Protein AF-A0A258WV65-F1 (afdb_monomer_lite)

Sequence (253 aa):
MKIMLLSLYTASILMGANGDAQSVLSEVSKLRQKYEECRASQSEIKGIDPKVLAEVRDKNQKLELEVNRKNGVIKSLEQTMLLRDRSYRETTARNKNLIAQLHTQQVTKQEREMLKKALIEAKAELALAQKELRGGSSSIVKVREELQATKAMLAKLQSQPSKVKPTELIVTKVVEPTEKIKALQSQLNAANTVIAQLRSMPVKSQTQPAQVIYKDRIVTQDKVVYKDRPVIKEKIVEKIVYKDRPVEKVVIK

Foldseek 3Di:
DVVVVVVVVVVVVCVPCPDCNVVVVVVVVVVVVVVVVVVVCVVVVVVDDVVNVVVVVVVVVVVVVVVVVVVVVVVVVVVVVVVVVVVVVVVVVVVVVVVVVVVVVVVVVVVVVVVVVVVVVVVVVVVVVVVVVVVVVVVVVVVVVVVVVVVVVVVVVVPDDPPDDDDDDDDDDPPDDPVVVVVVVVVVVVVVVVVVVVVPDDPPDPDDDDDDDDDDDDDDDDDDDDDDDDDDDDDDDDDDDDDDDDDDDDDDD

Secondary structure (DSSP, 8-state):
-HHHHHHHHHHHHHHH-SS-HHHHHHHHHHHHHHHHHHHHHHHHHT---HHHHHHHHHHHHHHHHHHHHHHHHHHHHHHHHHHHHHHHHHHHHHHHHHHHHHHHHHHHHHHHHHHHHHHHHHHHHHHHHHHHHHHHHHHHHHHHHHHHHHHHHHHHHHTS---------------PPPHHHHHHHHHHHHHHHHHHHHHHS----------------------------------------PPPPPPP-----

pLDDT: mean 71.05, std 20.75, range [30.17, 97.38]

Structure (mmCIF, N/CA/C/O backbone):
data_AF-A0A258WV65-F1
#
_entry.id   AF-A0A258WV65-F1
#
loop_
_atom_site.group_PDB
_atom_site.id
_atom_site.type_symbol
_atom_site.label_atom_id
_atom_site.label_alt_id
_atom_site.label_comp_id
_atom_site.label_asym_id
_atom_site.label_entity_id
_atom_site.label_seq_id
_atom_site.pdbx_PDB_ins_code
_atom_site.Cartn_x
_atom_site.Cartn_y
_atom_site.Cartn_z
_atom_site.occupancy
_atom_site.B_iso_or_equiv
_atom_site.auth_seq_id
_atom_site.auth_comp_id
_atom_site.auth_asym_id
_atom_site.auth_atom_id
_atom_site.pdbx_PDB_model_num
ATOM 1 N N . MET A 1 1 ? 11.841 23.825 -71.060 1.00 49.41 1 MET A N 1
ATOM 2 C CA . MET A 1 1 ? 12.345 24.972 -71.856 1.00 49.41 1 MET A CA 1
ATOM 3 C C . MET A 1 1 ? 13.833 25.258 -71.650 1.00 49.41 1 MET A C 1
ATOM 5 O O . MET A 1 1 ? 14.536 25.308 -72.645 1.00 49.41 1 MET A O 1
ATOM 9 N N . LYS A 1 2 ? 14.355 25.381 -70.416 1.00 46.12 2 LYS A N 1
ATOM 10 C CA . LYS A 1 2 ? 15.783 25.706 -70.178 1.00 46.12 2 LYS A CA 1
ATOM 11 C C . LYS A 1 2 ? 16.799 24.716 -70.787 1.00 46.12 2 LYS A C 1
ATOM 13 O O . LYS A 1 2 ? 17.817 25.155 -71.299 1.00 46.12 2 LYS A O 1
ATOM 18 N N . ILE A 1 3 ? 16.501 23.413 -70.799 1.00 58.28 3 ILE A N 1
ATOM 19 C CA . ILE A 1 3 ? 17.389 22.380 -71.380 1.00 58.28 3 ILE A CA 1
ATOM 20 C C . ILE A 1 3 ? 17.427 22.460 -72.919 1.00 58.28 3 ILE A C 1
ATOM 22 O O . ILE A 1 3 ? 18.494 22.347 -73.509 1.00 58.28 3 ILE A O 1
ATOM 26 N N . MET A 1 4 ? 16.287 22.745 -73.558 1.00 51.53 4 MET A N 1
ATOM 27 C CA . MET A 1 4 ? 16.192 22.928 -75.017 1.00 51.53 4 MET A CA 1
ATOM 28 C C . MET A 1 4 ? 16.888 24.214 -75.485 1.00 51.53 4 MET A C 1
ATOM 30 O O . MET A 1 4 ? 17.503 24.237 -76.542 1.00 51.53 4 MET A O 1
ATOM 34 N N . LEU A 1 5 ? 16.827 25.284 -74.683 1.00 55.75 5 LEU A N 1
ATOM 35 C CA . LEU A 1 5 ? 17.553 26.529 -74.956 1.00 55.75 5 LEU A CA 1
ATOM 36 C C . LEU A 1 5 ? 19.069 26.352 -74.811 1.00 55.75 5 LEU A C 1
ATOM 38 O O . LEU A 1 5 ? 19.810 26.894 -75.623 1.00 55.75 5 LEU A O 1
ATOM 42 N N . LEU A 1 6 ? 19.532 25.553 -73.840 1.00 61.50 6 LEU A N 1
ATOM 43 C CA . LEU A 1 6 ? 20.953 25.214 -73.722 1.00 61.50 6 LEU A CA 1
ATOM 44 C C . LEU A 1 6 ? 21.443 24.380 -74.912 1.00 61.50 6 LEU A C 1
ATOM 46 O O . LEU A 1 6 ? 22.519 24.666 -75.425 1.00 61.50 6 LEU A O 1
ATOM 50 N N . SER A 1 7 ? 20.659 23.399 -75.381 1.00 56.84 7 SER A N 1
ATOM 51 C CA . SER A 1 7 ? 21.057 22.575 -76.531 1.00 56.84 7 SER A CA 1
ATOM 52 C C . SER A 1 7 ? 21.078 23.370 -77.840 1.00 56.84 7 SER A C 1
ATOM 54 O O . SER A 1 7 ? 21.972 23.170 -78.661 1.00 56.84 7 SER A O 1
ATOM 56 N N . LEU A 1 8 ? 20.138 24.309 -78.023 1.00 57.16 8 LEU A N 1
ATOM 57 C CA . LEU A 1 8 ? 20.149 25.235 -79.160 1.00 57.16 8 LEU A CA 1
ATOM 58 C C . LEU A 1 8 ? 21.354 26.185 -79.101 1.00 57.16 8 LEU A C 1
ATOM 60 O O . LEU A 1 8 ? 21.992 26.424 -80.119 1.00 57.16 8 LEU A O 1
ATOM 64 N N . TYR A 1 9 ? 21.697 26.690 -77.913 1.00 63.56 9 TYR A N 1
ATOM 65 C CA . TYR A 1 9 ? 22.836 27.591 -77.724 1.00 63.56 9 TYR A CA 1
ATOM 66 C C . TYR A 1 9 ? 24.173 26.886 -77.998 1.00 63.56 9 TYR A C 1
ATOM 68 O O . TYR A 1 9 ? 25.038 27.440 -78.674 1.00 63.56 9 TYR A O 1
ATOM 76 N N . THR A 1 10 ? 24.323 25.626 -77.573 1.00 63.34 10 THR A N 1
ATOM 77 C CA . THR A 1 10 ? 25.502 24.813 -77.909 1.00 63.34 10 THR A CA 1
ATOM 78 C C . THR A 1 10 ? 25.573 24.469 -79.396 1.00 63.34 10 THR A C 1
ATOM 80 O O . THR A 1 10 ? 26.660 24.486 -79.966 1.00 63.34 10 THR A O 1
ATOM 83 N N . ALA A 1 11 ? 24.434 24.214 -80.050 1.00 58.53 11 ALA A N 1
ATOM 84 C CA . ALA A 1 11 ? 24.390 23.944 -81.487 1.00 58.53 11 ALA A CA 1
ATOM 85 C C . ALA A 1 11 ? 24.761 25.187 -82.319 1.00 58.53 11 ALA A C 1
ATOM 87 O O . ALA A 1 11 ? 25.502 25.068 -83.292 1.00 58.53 11 ALA A O 1
ATOM 88 N N . SER A 1 12 ? 24.328 26.382 -81.903 1.00 60.72 12 SER A N 1
ATOM 89 C CA . SER A 1 12 ? 24.699 27.648 -82.551 1.00 60.72 12 SER A CA 1
ATOM 90 C C . SER A 1 12 ? 26.184 27.993 -82.389 1.00 60.72 12 SER A C 1
ATOM 92 O O . SER A 1 12 ? 26.791 28.508 -83.324 1.00 60.72 12 SER A O 1
ATOM 94 N N . ILE A 1 13 ? 26.794 27.670 -81.242 1.00 62.56 13 ILE A N 1
ATOM 95 C CA . ILE A 1 13 ? 28.243 27.842 -81.027 1.00 62.56 13 ILE A CA 1
ATOM 96 C C . ILE A 1 13 ? 29.049 26.851 -81.881 1.00 62.56 13 ILE A C 1
ATOM 98 O O . ILE A 1 13 ? 30.074 27.228 -82.443 1.00 62.56 13 ILE A O 1
ATOM 102 N N . LEU A 1 14 ? 28.570 25.611 -82.044 1.00 57.91 14 LEU A N 1
ATOM 103 C CA . LEU A 1 14 ? 29.210 24.625 -82.922 1.00 57.91 14 LEU A CA 1
ATOM 104 C C . LEU A 1 14 ? 29.076 24.963 -84.415 1.00 57.91 14 LEU A C 1
ATOM 106 O O . LEU A 1 14 ? 30.012 24.708 -85.165 1.00 57.91 14 LEU A O 1
ATOM 110 N N . MET A 1 15 ? 27.953 25.544 -84.853 1.00 57.78 15 MET A N 1
ATOM 111 C CA . MET A 1 15 ? 27.747 25.917 -86.263 1.00 57.78 15 MET A CA 1
ATOM 112 C C . MET A 1 15 ? 28.392 27.259 -86.657 1.00 57.78 15 MET A C 1
ATOM 114 O O . MET A 1 15 ? 28.587 27.506 -87.843 1.00 57.78 15 MET A O 1
ATOM 118 N N . GLY A 1 16 ? 28.737 28.123 -85.694 1.00 55.12 16 GLY A N 1
ATOM 119 C CA . GLY A 1 16 ? 29.393 29.416 -85.944 1.00 55.12 16 GLY A CA 1
ATOM 120 C C . GLY A 1 16 ? 30.928 29.389 -85.923 1.00 55.12 16 GLY A C 1
ATOM 121 O O . GLY A 1 16 ? 31.561 30.359 -86.335 1.00 55.12 16 GLY A O 1
ATOM 122 N N . ALA A 1 17 ? 31.546 28.300 -85.462 1.00 56.41 17 ALA A N 1
ATOM 123 C CA . ALA A 1 17 ? 32.995 28.187 -85.300 1.00 56.41 17 ALA A CA 1
ATOM 124 C C . ALA A 1 17 ? 33.679 27.605 -86.554 1.00 56.41 17 ALA A C 1
ATOM 126 O O . ALA A 1 17 ? 34.287 26.537 -86.508 1.00 56.41 17 ALA A O 1
ATOM 127 N N . ASN A 1 18 ? 33.622 28.327 -87.676 1.00 56.53 18 ASN A N 1
ATOM 128 C CA . ASN A 1 18 ? 34.317 27.988 -88.931 1.00 56.53 18 ASN A CA 1
ATOM 129 C C . ASN A 1 18 ? 35.849 28.215 -88.879 1.00 56.53 18 ASN A C 1
ATOM 131 O O . ASN A 1 18 ? 36.450 28.640 -89.861 1.00 56.53 18 ASN A O 1
ATOM 135 N N . GLY A 1 19 ? 36.502 27.937 -87.747 1.00 59.88 19 GLY A N 1
ATOM 136 C CA . GLY A 1 19 ? 37.947 28.151 -87.607 1.00 59.88 19 GLY A CA 1
ATOM 137 C C . GLY A 1 19 ? 38.662 27.214 -86.645 1.00 59.88 19 GLY A C 1
ATOM 138 O O . GLY A 1 19 ? 39.744 26.759 -86.974 1.00 59.88 19 GLY A O 1
ATOM 139 N N . ASP A 1 20 ? 38.065 26.855 -85.507 1.00 67.75 20 ASP A N 1
ATOM 140 C CA . ASP A 1 20 ? 38.814 26.162 -84.446 1.00 67.75 20 ASP A CA 1
ATOM 141 C C . ASP A 1 20 ? 37.932 25.217 -83.612 1.00 67.75 20 ASP A C 1
ATOM 143 O O . ASP A 1 20 ? 37.998 25.166 -82.383 1.00 67.75 20 ASP A O 1
ATOM 147 N N . ALA A 1 21 ? 37.093 24.415 -84.274 1.00 66.69 21 ALA A N 1
ATOM 148 C CA . ALA A 1 21 ? 36.277 23.389 -83.612 1.00 66.69 21 ALA A CA 1
ATOM 149 C C . ALA A 1 21 ? 37.114 22.431 -82.731 1.00 66.69 21 ALA A C 1
ATOM 151 O O . ALA A 1 21 ? 36.650 21.968 -81.689 1.00 66.69 21 ALA A O 1
ATOM 152 N N . GLN A 1 22 ? 38.373 22.183 -83.111 1.00 73.62 22 GLN A N 1
ATOM 153 C CA . GLN A 1 22 ? 39.329 21.407 -82.315 1.00 73.62 22 GLN A CA 1
ATOM 154 C C . GLN A 1 22 ? 39.771 22.131 -81.034 1.00 73.62 22 GLN A C 1
ATOM 156 O O . GLN A 1 22 ? 39.922 21.493 -79.992 1.00 73.62 22 GLN A O 1
ATOM 161 N N . SER A 1 23 ? 39.915 23.459 -81.074 1.00 77.81 23 SER A N 1
ATOM 162 C CA . SER A 1 23 ? 40.227 24.262 -79.886 1.00 77.81 23 SER A CA 1
ATOM 163 C C . SER A 1 23 ? 39.086 24.190 -78.873 1.00 77.81 23 SER A C 1
ATOM 165 O O . SER A 1 23 ? 39.315 23.832 -77.716 1.00 77.81 23 SER A O 1
ATOM 167 N N . VAL A 1 24 ? 37.844 24.383 -79.330 1.00 78.69 24 VAL A N 1
ATOM 168 C CA . VAL A 1 24 ? 36.640 24.281 -78.488 1.00 78.69 24 VAL A CA 1
ATOM 169 C C . VAL A 1 24 ? 36.519 22.888 -77.868 1.00 78.69 24 VAL A C 1
ATOM 171 O O . VAL A 1 24 ? 36.274 22.759 -76.669 1.00 78.69 24 VAL A O 1
ATOM 174 N N . LEU A 1 25 ? 36.748 21.826 -78.646 1.00 82.00 25 LEU A N 1
ATOM 175 C CA . LEU A 1 25 ? 36.720 20.455 -78.131 1.00 82.00 25 LEU A CA 1
ATOM 176 C C . LEU A 1 25 ? 37.803 20.218 -77.064 1.00 82.00 25 LEU A C 1
ATOM 178 O O . LEU A 1 25 ? 37.553 19.545 -76.057 1.00 82.00 25 LEU A O 1
ATOM 182 N N . SER A 1 26 ? 38.991 20.799 -77.251 1.00 84.19 26 SER A N 1
ATOM 183 C CA . SER A 1 26 ? 40.081 20.731 -76.276 1.00 84.19 26 SER A CA 1
ATOM 184 C C . SER A 1 26 ? 39.736 21.465 -74.974 1.00 84.19 26 SER A C 1
ATOM 186 O O . SER A 1 26 ? 40.002 20.951 -73.886 1.00 84.19 26 SER A O 1
ATOM 188 N N . GLU A 1 27 ? 39.086 22.628 -75.057 1.00 82.00 27 GLU A N 1
ATOM 189 C CA . GLU A 1 27 ? 38.649 23.409 -73.898 1.00 82.00 27 GLU A CA 1
ATOM 190 C C . GLU A 1 27 ? 37.523 22.711 -73.135 1.00 82.00 27 GLU A C 1
ATOM 192 O O . GLU A 1 27 ? 37.576 22.622 -71.908 1.00 82.00 27 GLU A O 1
ATOM 197 N N . VAL A 1 28 ? 36.554 22.128 -73.845 1.00 83.50 28 VAL A N 1
ATOM 198 C CA . VAL A 1 28 ? 35.484 21.318 -73.243 1.00 83.50 28 VAL A CA 1
ATOM 199 C C . VAL A 1 28 ? 36.060 20.079 -72.553 1.00 83.50 28 VAL A C 1
ATOM 201 O O . VAL A 1 28 ? 35.631 19.734 -71.452 1.00 83.50 28 VAL A O 1
ATOM 204 N N . SER A 1 29 ? 37.073 19.438 -73.143 1.00 83.31 29 SER A N 1
ATOM 205 C CA . SER A 1 29 ? 37.757 18.290 -72.532 1.00 83.31 29 SER A CA 1
ATOM 206 C C . SER A 1 29 ? 38.503 18.688 -71.253 1.00 83.31 29 SER A C 1
ATOM 208 O O . SER A 1 29 ? 38.363 18.017 -70.231 1.00 83.31 29 SER A O 1
ATOM 210 N N . LYS A 1 30 ? 39.212 19.827 -71.265 1.00 89.44 30 LYS A N 1
ATOM 211 C CA . LYS A 1 30 ? 39.865 20.400 -70.072 1.00 89.44 30 LYS A CA 1
ATOM 212 C C . LYS A 1 30 ? 38.855 20.783 -68.990 1.00 89.44 30 LYS A C 1
ATOM 214 O O . LYS A 1 30 ? 39.101 20.547 -67.811 1.00 89.44 30 LYS A O 1
ATOM 219 N N . LEU A 1 31 ? 37.713 21.361 -69.367 1.00 87.69 31 LEU A N 1
ATOM 220 C CA . LEU A 1 31 ? 36.656 21.729 -68.425 1.00 87.69 31 LEU A CA 1
ATOM 221 C C . LEU A 1 31 ? 36.021 20.488 -67.789 1.00 87.69 31 LEU A C 1
ATOM 223 O O . LEU A 1 31 ? 35.796 20.466 -66.581 1.00 87.69 31 LEU A O 1
ATOM 227 N N . ARG A 1 32 ? 35.786 19.435 -68.580 1.00 88.38 32 ARG A N 1
ATOM 228 C CA . ARG A 1 32 ? 35.296 18.145 -68.083 1.00 88.38 32 ARG A CA 1
ATOM 229 C C . ARG A 1 32 ? 36.292 17.494 -67.127 1.00 88.38 32 ARG A C 1
ATOM 231 O O . ARG A 1 32 ? 35.878 16.996 -66.086 1.00 88.38 32 ARG A O 1
ATOM 238 N N . GLN A 1 33 ? 37.583 17.540 -67.449 1.00 92.06 33 GLN A N 1
ATOM 239 C CA . GLN A 1 33 ? 38.637 17.054 -66.563 1.00 92.06 33 GLN A CA 1
ATOM 240 C C . GLN A 1 33 ? 38.639 17.816 -65.229 1.00 92.06 33 GLN A C 1
ATOM 242 O O . GLN A 1 33 ? 38.547 17.190 -64.177 1.00 92.06 33 GLN A O 1
ATOM 247 N N . LYS A 1 34 ? 38.622 19.157 -65.262 1.00 86.88 34 LYS A N 1
ATOM 248 C CA . LYS A 1 34 ? 38.532 19.983 -64.044 1.00 86.88 34 LYS A CA 1
ATOM 249 C C . LYS A 1 34 ? 37.264 19.709 -63.237 1.00 86.88 34 LYS A C 1
ATOM 251 O O . LYS A 1 34 ? 37.304 19.728 -62.013 1.00 86.88 34 LYS A O 1
ATOM 256 N N . TYR A 1 35 ? 36.136 19.449 -63.897 1.00 85.00 35 TYR A N 1
ATOM 257 C CA . TYR A 1 35 ? 34.894 19.093 -63.214 1.00 85.00 35 TYR A CA 1
ATOM 258 C C . TYR A 1 35 ? 35.008 17.754 -62.474 1.00 85.00 35 TYR A C 1
ATOM 260 O O . TYR A 1 35 ? 34.597 17.671 -61.318 1.00 85.00 35 TYR A O 1
ATOM 268 N N . GLU A 1 36 ? 35.588 16.723 -63.096 1.00 83.88 36 GLU A N 1
ATOM 269 C CA . GLU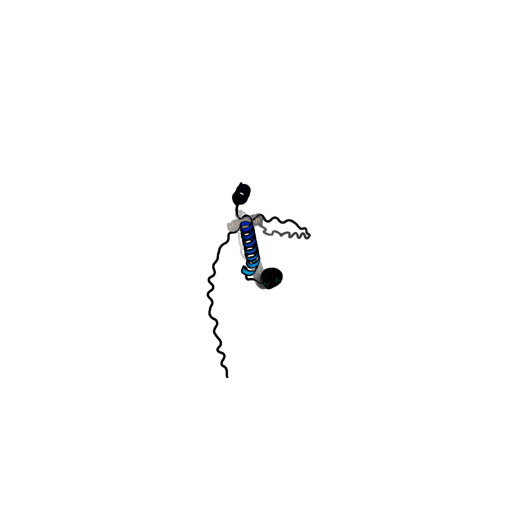 A 1 36 ? 35.808 15.430 -62.433 1.00 83.88 36 GLU A CA 1
ATOM 270 C C . GLU A 1 36 ? 36.849 15.531 -61.307 1.00 83.88 36 GLU A C 1
ATOM 272 O O . GLU A 1 36 ? 36.654 14.941 -60.248 1.00 83.88 36 GLU A O 1
ATOM 277 N N . GLU A 1 37 ? 37.889 16.354 -61.461 1.00 84.75 37 GLU A N 1
ATOM 278 C CA . GLU A 1 37 ? 38.848 16.667 -60.389 1.00 84.75 37 GLU A CA 1
ATOM 279 C C . GLU A 1 37 ? 38.169 17.393 -59.212 1.00 84.75 37 GLU A C 1
ATOM 281 O O . GLU A 1 37 ? 38.362 17.023 -58.050 1.00 84.75 37 GLU A O 1
ATOM 286 N N . CYS A 1 38 ? 37.303 18.377 -59.480 1.00 80.25 38 CYS A N 1
ATOM 287 C CA . CYS A 1 38 ? 36.500 19.051 -58.453 1.00 80.25 38 CYS A CA 1
ATOM 288 C C . CYS A 1 38 ? 35.501 18.103 -57.775 1.00 80.25 38 CYS A C 1
ATOM 290 O O . CYS A 1 38 ? 35.247 18.217 -56.579 1.00 80.25 38 CYS A O 1
ATOM 292 N N . ARG A 1 39 ? 34.929 17.152 -58.516 1.00 78.44 39 ARG A N 1
ATOM 293 C CA . ARG A 1 39 ? 33.993 16.157 -57.985 1.00 78.44 39 ARG A CA 1
ATOM 294 C C . ARG A 1 39 ? 34.698 15.106 -57.126 1.00 78.44 39 ARG A C 1
ATOM 296 O O . ARG A 1 39 ? 34.182 14.750 -56.067 1.00 78.44 39 ARG A O 1
ATOM 303 N N . ALA A 1 40 ? 35.868 14.635 -57.550 1.00 72.56 40 ALA A N 1
ATOM 304 C CA . ALA A 1 40 ? 36.702 13.715 -56.782 1.00 72.56 40 ALA A CA 1
ATOM 305 C C . ALA A 1 40 ? 37.188 14.382 -55.487 1.00 72.56 40 ALA A C 1
ATOM 307 O O . ALA A 1 40 ? 36.977 13.848 -54.396 1.00 72.56 40 ALA A O 1
ATOM 308 N N . SER A 1 41 ? 37.700 15.611 -55.585 1.00 68.25 41 SER A N 1
ATOM 309 C CA . SER A 1 41 ? 38.111 16.396 -54.418 1.00 68.25 41 SER A CA 1
ATOM 310 C C . SER A 1 41 ? 36.936 16.819 -53.534 1.00 68.25 41 SER A C 1
ATOM 312 O O . SER A 1 41 ? 37.125 17.003 -52.342 1.00 68.25 41 SER A O 1
ATOM 314 N N . GLN A 1 42 ? 35.690 16.880 -54.021 1.00 65.81 42 GLN A N 1
ATOM 315 C CA . GLN A 1 42 ? 34.518 17.117 -53.162 1.00 65.81 42 GLN A CA 1
ATOM 316 C C . GLN A 1 42 ? 34.324 16.019 -52.101 1.00 65.81 42 GLN A C 1
ATOM 318 O O . GLN A 1 42 ? 33.772 16.284 -51.028 1.00 65.81 42 GLN A O 1
ATOM 323 N N . SER A 1 43 ? 34.769 14.792 -52.385 1.00 59.03 43 SER A N 1
ATOM 324 C CA . SER A 1 43 ? 34.779 13.703 -51.404 1.00 59.03 43 SER A CA 1
ATOM 325 C C . SER A 1 43 ? 35.897 13.866 -50.365 1.00 59.03 43 SER A C 1
ATOM 327 O O . SER A 1 43 ? 35.672 13.569 -49.194 1.00 59.03 43 SER A O 1
ATOM 329 N N . GLU A 1 44 ? 37.035 14.447 -50.757 1.00 61.12 44 GLU A N 1
ATOM 330 C CA . GLU A 1 44 ? 38.163 14.790 -49.877 1.00 61.12 44 GLU A CA 1
ATOM 331 C C . GLU A 1 44 ? 37.901 16.057 -49.039 1.00 61.12 44 GLU A C 1
ATOM 333 O O . GLU A 1 44 ? 38.240 16.099 -47.859 1.00 61.12 44 GLU A O 1
ATOM 338 N N . ILE A 1 45 ? 37.213 17.066 -49.593 1.00 57.78 45 ILE A N 1
ATOM 339 C CA . ILE A 1 45 ? 36.855 18.338 -48.931 1.00 57.78 45 ILE A CA 1
ATOM 340 C C . ILE A 1 45 ? 35.918 18.111 -47.738 1.00 57.78 45 ILE A C 1
ATOM 342 O O . ILE A 1 45 ? 35.897 18.909 -46.801 1.00 57.78 45 ILE A O 1
ATOM 346 N N . LYS A 1 46 ? 35.166 17.002 -47.716 1.00 60.53 46 LYS A N 1
ATOM 347 C CA . LYS A 1 46 ? 34.366 16.626 -46.541 1.00 60.53 46 LYS A CA 1
ATOM 348 C C . LYS A 1 46 ? 35.217 16.208 -45.340 1.00 60.53 46 LYS A C 1
ATOM 350 O O . LYS A 1 46 ? 34.644 16.048 -44.268 1.00 60.53 46 LYS A O 1
ATOM 355 N N . GLY A 1 47 ? 36.538 16.060 -45.491 1.00 65.44 47 GLY A N 1
ATOM 356 C CA . GLY A 1 47 ? 37.526 16.020 -44.406 1.00 65.44 47 GLY A CA 1
ATOM 357 C C . GLY A 1 47 ? 37.393 14.871 -43.403 1.00 65.44 47 GLY A C 1
ATOM 358 O O . GLY A 1 47 ? 38.154 14.807 -42.443 1.00 65.44 47 GLY A O 1
ATOM 359 N N . ILE A 1 48 ? 36.432 13.968 -43.592 1.00 68.94 48 ILE A N 1
ATOM 360 C CA . ILE A 1 48 ? 36.174 12.841 -42.703 1.00 68.94 48 ILE A CA 1
ATOM 361 C C . ILE A 1 48 ? 36.541 11.581 -43.469 1.00 68.94 48 ILE A C 1
ATOM 363 O O . ILE A 1 48 ? 35.881 11.232 -44.449 1.00 68.94 48 ILE A O 1
ATOM 367 N N . ASP A 1 49 ? 37.581 10.896 -42.996 1.00 79.50 49 ASP A N 1
ATOM 368 C CA . ASP A 1 49 ? 37.948 9.577 -43.500 1.00 79.50 49 ASP A CA 1
ATOM 369 C C . ASP A 1 49 ? 36.721 8.644 -43.396 1.00 79.50 49 ASP A C 1
ATOM 371 O O . ASP A 1 49 ? 36.161 8.476 -42.302 1.00 79.50 49 ASP A O 1
ATOM 375 N N . PRO A 1 50 ? 36.262 8.036 -44.507 1.00 80.69 50 PRO A N 1
ATOM 376 C CA . PRO A 1 50 ? 35.114 7.135 -44.504 1.00 80.69 50 PRO A CA 1
ATOM 377 C C . PRO A 1 50 ? 35.252 5.979 -43.503 1.00 80.69 50 PRO A C 1
ATOM 379 O O . PRO A 1 50 ? 34.235 5.516 -42.980 1.00 80.69 50 PRO A O 1
ATOM 382 N N . LYS A 1 51 ? 36.478 5.542 -43.176 1.00 85.69 51 LYS A N 1
ATOM 383 C CA . LYS A 1 51 ? 36.716 4.529 -42.136 1.00 85.69 51 LYS A CA 1
ATOM 384 C C . LYS A 1 51 ? 36.373 5.046 -40.742 1.00 85.69 51 LYS A C 1
ATOM 386 O O . LYS A 1 51 ? 35.689 4.357 -39.989 1.00 85.69 51 LYS A O 1
ATOM 391 N N . VAL A 1 52 ? 36.778 6.275 -40.425 1.00 85.69 52 VAL A N 1
ATOM 392 C CA . VAL A 1 52 ? 36.468 6.927 -39.142 1.00 85.69 52 VAL A CA 1
ATOM 393 C C . VAL A 1 52 ? 34.960 7.139 -39.008 1.00 85.69 52 VAL A C 1
ATOM 395 O O . VAL A 1 52 ? 34.388 6.890 -37.949 1.00 85.69 52 VAL A O 1
ATOM 398 N N . LEU A 1 53 ? 34.280 7.527 -40.092 1.00 85.25 53 LEU A N 1
ATOM 399 C CA . LEU A 1 53 ? 32.823 7.677 -40.085 1.00 85.25 53 LEU A CA 1
ATOM 400 C C . LEU A 1 53 ? 32.098 6.347 -39.829 1.00 85.25 53 LEU A C 1
ATOM 402 O O . LEU A 1 53 ? 31.111 6.321 -39.092 1.00 85.25 53 LEU A O 1
ATOM 406 N N . ALA A 1 54 ? 32.570 5.254 -40.434 1.00 87.12 54 ALA A N 1
ATOM 407 C CA . ALA A 1 54 ? 32.026 3.920 -40.196 1.00 87.12 54 ALA A CA 1
ATOM 408 C C . ALA A 1 54 ? 32.236 3.484 -38.737 1.00 87.12 54 ALA A C 1
ATOM 410 O O . ALA A 1 54 ? 31.287 3.069 -38.079 1.00 87.12 54 ALA A O 1
ATOM 411 N N . GLU A 1 55 ? 33.438 3.687 -38.193 1.00 91.50 55 GLU A N 1
ATOM 412 C CA . GLU A 1 55 ? 33.747 3.352 -36.802 1.00 91.50 55 GLU A CA 1
ATOM 413 C C . GLU A 1 55 ? 32.888 4.148 -35.803 1.00 91.50 55 GLU A C 1
ATOM 415 O O . GLU A 1 55 ? 32.385 3.594 -34.823 1.00 91.50 55 GLU A O 1
ATOM 420 N N . VAL A 1 56 ? 32.670 5.444 -36.052 1.00 90.06 56 VAL A N 1
ATOM 421 C CA . VAL A 1 56 ? 31.796 6.284 -35.218 1.00 90.06 56 VAL A CA 1
ATOM 422 C C . VAL A 1 56 ? 30.342 5.816 -35.292 1.00 90.06 56 VAL A C 1
ATOM 424 O O . VAL A 1 56 ? 29.666 5.778 -34.263 1.00 90.06 56 VAL A O 1
ATOM 427 N N . ARG A 1 57 ? 29.850 5.416 -36.472 1.00 91.69 57 ARG A N 1
ATOM 428 C CA . ARG A 1 57 ? 28.499 4.847 -36.612 1.00 91.69 57 ARG A CA 1
ATOM 429 C C . ARG A 1 57 ? 28.349 3.548 -35.828 1.00 91.69 57 ARG A C 1
ATOM 431 O O . ARG A 1 57 ? 27.377 3.420 -35.089 1.00 91.69 57 ARG A O 1
ATOM 438 N N . ASP A 1 58 ? 29.319 2.645 -35.918 1.00 95.00 58 ASP A N 1
ATOM 439 C CA . ASP A 1 58 ? 29.302 1.380 -35.179 1.00 95.00 58 ASP A CA 1
ATOM 440 C C . ASP A 1 58 ? 29.340 1.609 -33.662 1.00 95.00 58 ASP A C 1
ATOM 442 O O . ASP A 1 58 ? 28.599 0.973 -32.906 1.00 95.00 58 ASP A O 1
ATOM 446 N N . LYS A 1 59 ? 30.173 2.548 -33.193 1.00 96.19 59 LYS A N 1
ATOM 447 C CA . LYS A 1 59 ? 30.213 2.947 -31.776 1.00 96.19 59 LYS A CA 1
ATOM 448 C C . LYS A 1 59 ? 28.878 3.535 -31.325 1.00 96.19 59 LYS A C 1
ATOM 450 O O . LYS A 1 59 ? 28.383 3.145 -30.271 1.00 96.19 59 LYS A O 1
ATOM 455 N N . ASN A 1 60 ? 28.272 4.412 -32.122 1.00 94.38 60 ASN A N 1
ATOM 456 C CA . ASN A 1 60 ? 26.974 5.004 -31.803 1.00 94.38 60 ASN A CA 1
ATOM 457 C C . ASN A 1 60 ? 25.864 3.952 -31.743 1.00 94.38 60 ASN A C 1
ATOM 459 O O . ASN A 1 60 ? 25.084 3.966 -30.797 1.00 94.38 60 ASN A O 1
ATOM 463 N N . GLN A 1 61 ? 25.837 2.992 -32.672 1.00 96.44 61 GLN A N 1
ATOM 464 C CA . GLN A 1 61 ? 24.879 1.882 -32.630 1.00 96.44 61 GLN A CA 1
ATOM 465 C C . GLN A 1 61 ? 25.046 1.029 -31.367 1.00 96.44 61 GLN A C 1
ATOM 467 O O . GLN A 1 61 ? 24.063 0.697 -30.705 1.00 96.44 61 GLN A O 1
ATOM 472 N N . LYS A 1 62 ? 26.288 0.702 -30.985 1.00 96.81 62 LYS A N 1
ATOM 473 C CA . LYS A 1 62 ? 26.564 -0.035 -29.740 1.00 96.81 62 LYS A CA 1
ATOM 474 C C . LYS A 1 62 ? 26.111 0.745 -28.505 1.00 96.81 62 LYS A C 1
ATOM 476 O O . LYS A 1 62 ? 25.477 0.168 -27.623 1.00 96.81 62 LYS A O 1
ATOM 481 N N . LEU A 1 63 ? 26.394 2.047 -28.457 1.00 96.62 63 LEU A N 1
ATOM 482 C CA . LEU A 1 63 ? 25.952 2.921 -27.369 1.00 96.62 63 LEU A CA 1
ATOM 483 C C . LEU A 1 63 ? 24.425 3.004 -27.295 1.00 96.62 63 LEU A C 1
ATOM 485 O O . LEU A 1 63 ? 23.869 2.928 -26.204 1.00 96.62 63 LEU A O 1
ATOM 489 N N . GLU A 1 64 ? 23.738 3.101 -28.430 1.00 95.25 64 GLU A N 1
ATOM 490 C CA . GLU A 1 64 ? 22.277 3.160 -28.490 1.00 95.25 64 GLU A CA 1
ATOM 491 C C . GLU A 1 64 ? 21.628 1.860 -27.990 1.00 95.25 64 GLU A C 1
ATOM 493 O O . GLU A 1 64 ? 20.689 1.895 -27.189 1.00 95.25 64 GLU A O 1
ATOM 498 N N . LEU A 1 65 ? 22.180 0.701 -28.364 1.00 96.25 65 LEU A N 1
ATOM 499 C CA . LEU A 1 65 ? 21.760 -0.594 -27.818 1.00 96.25 65 LEU A CA 1
ATOM 500 C C . LEU A 1 65 ? 21.958 -0.664 -26.299 1.00 96.25 65 LEU A C 1
ATOM 502 O O . LEU A 1 65 ? 21.084 -1.154 -25.578 1.00 96.25 65 LEU A O 1
ATOM 506 N N . GLU A 1 66 ? 23.079 -0.153 -25.790 1.00 95.81 66 GLU A N 1
ATOM 507 C CA . GLU A 1 66 ? 23.350 -0.162 -24.356 1.00 95.81 66 GLU A CA 1
ATOM 508 C C . GLU A 1 66 ? 22.458 0.815 -23.577 1.00 95.81 66 GLU A C 1
ATOM 510 O O . GLU A 1 66 ? 21.969 0.470 -22.497 1.00 95.81 66 GLU A O 1
ATOM 515 N N . VAL A 1 67 ? 22.173 1.995 -24.136 1.00 96.31 67 VAL A N 1
ATOM 516 C CA . VAL A 1 67 ? 21.188 2.943 -23.595 1.00 96.31 67 VAL A CA 1
ATOM 517 C C . VAL A 1 67 ? 19.812 2.286 -23.524 1.00 96.31 67 VAL A C 1
ATOM 519 O O . VAL A 1 67 ? 19.169 2.323 -22.475 1.00 96.31 67 VAL A O 1
ATOM 522 N N . ASN A 1 68 ? 19.378 1.606 -24.586 1.00 95.75 68 ASN A N 1
ATOM 523 C CA . ASN A 1 68 ? 18.094 0.907 -24.610 1.00 95.75 68 ASN A CA 1
ATOM 524 C C . ASN A 1 68 ? 18.024 -0.214 -23.566 1.00 95.75 68 ASN A C 1
ATOM 526 O O . ASN A 1 68 ? 17.029 -0.330 -22.843 1.00 95.75 68 ASN A O 1
ATOM 530 N N . ARG A 1 69 ? 19.101 -0.991 -23.411 1.00 96.69 69 ARG A N 1
ATOM 531 C CA . ARG A 1 69 ? 19.209 -2.011 -22.360 1.00 96.69 69 ARG A CA 1
ATOM 532 C C . ARG A 1 69 ? 19.116 -1.391 -20.961 1.00 96.69 69 ARG A C 1
ATOM 534 O O . ARG A 1 69 ? 18.342 -1.877 -20.137 1.00 96.69 69 ARG A O 1
ATOM 541 N N . LYS A 1 70 ? 19.871 -0.321 -20.684 1.00 96.62 70 LYS A N 1
ATOM 542 C CA . LYS A 1 70 ? 19.849 0.378 -19.384 1.00 96.62 70 LYS A CA 1
ATOM 543 C C . LYS A 1 70 ? 18.475 0.982 -19.093 1.00 96.62 70 LYS A C 1
ATOM 545 O O . LYS A 1 70 ? 17.976 0.823 -17.984 1.00 96.62 70 LYS A O 1
ATOM 550 N N . ASN A 1 71 ? 17.816 1.562 -20.093 1.00 96.88 71 ASN A N 1
ATOM 551 C CA . ASN A 1 71 ? 16.449 2.071 -19.973 1.00 96.88 71 ASN A CA 1
ATOM 552 C C . ASN A 1 71 ? 15.439 0.967 -19.625 1.00 96.88 71 ASN A C 1
ATOM 554 O O . ASN A 1 71 ? 14.531 1.196 -18.827 1.00 96.88 71 ASN A O 1
ATOM 558 N N . GLY A 1 72 ? 15.600 -0.240 -20.177 1.00 97.25 72 GLY A N 1
ATOM 559 C CA . GLY A 1 72 ? 14.787 -1.399 -19.795 1.00 97.25 72 GLY A CA 1
ATOM 560 C C . GLY A 1 72 ? 14.945 -1.765 -18.315 1.00 97.25 72 GLY A C 1
ATOM 561 O O . GLY A 1 72 ? 13.951 -1.950 -17.612 1.00 97.25 72 GLY A O 1
ATOM 562 N N . VAL A 1 73 ? 16.187 -1.796 -17.822 1.00 97.38 73 VAL A N 1
ATOM 563 C CA . VAL A 1 73 ? 16.486 -2.063 -16.404 1.00 97.38 73 VAL A CA 1
ATOM 564 C C . VAL A 1 73 ? 15.903 -0.976 -15.499 1.00 97.38 73 VAL A C 1
ATOM 566 O O . VAL A 1 73 ? 15.260 -1.305 -14.504 1.00 97.38 73 VAL A O 1
ATOM 569 N N . ILE A 1 74 ? 16.064 0.302 -15.857 1.00 96.69 74 ILE A N 1
ATOM 570 C CA . ILE A 1 74 ? 15.515 1.435 -15.094 1.00 96.69 74 ILE A CA 1
ATOM 571 C C . ILE A 1 74 ? 13.997 1.297 -14.946 1.00 96.69 74 ILE A C 1
ATOM 573 O O . ILE A 1 74 ? 13.500 1.319 -13.824 1.00 96.69 74 ILE A O 1
ATOM 577 N N . LYS A 1 75 ? 13.265 1.035 -16.037 1.00 97.12 75 LYS A N 1
ATOM 578 C CA . LYS A 1 75 ? 11.804 0.838 -15.988 1.00 97.12 75 LYS A CA 1
ATOM 579 C C . LYS A 1 75 ? 11.397 -0.320 -15.074 1.00 97.12 75 LYS A C 1
ATOM 581 O O . LYS A 1 75 ? 10.437 -0.204 -14.314 1.00 97.12 75 LYS A O 1
ATOM 586 N N . SER A 1 76 ? 12.129 -1.434 -15.122 1.00 96.00 76 SER A N 1
ATOM 587 C CA . SER A 1 76 ? 11.877 -2.579 -14.239 1.00 96.00 76 SER A CA 1
ATOM 588 C C . SER A 1 76 ? 12.123 -2.231 -12.767 1.00 96.00 76 SER A C 1
ATOM 590 O O . SER A 1 76 ? 11.377 -2.676 -11.891 1.00 96.00 76 SER A O 1
ATOM 592 N N . LEU A 1 77 ? 13.155 -1.437 -12.474 1.00 96.94 77 LEU A N 1
ATOM 593 C CA . LEU A 1 77 ? 13.463 -0.990 -11.116 1.00 96.94 77 LEU A CA 1
ATOM 594 C C . LEU A 1 77 ? 12.415 -0.004 -10.598 1.00 96.94 77 LEU A C 1
ATOM 596 O O . LEU A 1 77 ? 11.949 -0.164 -9.473 1.00 96.94 77 LEU A O 1
ATOM 600 N N . GLU A 1 78 ? 11.981 0.949 -11.420 1.00 95.31 78 GLU A N 1
ATOM 601 C CA . GLU A 1 78 ? 10.907 1.891 -11.087 1.00 95.31 78 GLU A CA 1
ATOM 602 C C . GLU A 1 78 ? 9.606 1.159 -10.742 1.00 95.31 78 GLU A C 1
ATOM 604 O O . GLU A 1 78 ? 9.003 1.417 -9.700 1.00 95.31 78 GLU A O 1
ATOM 609 N N . GLN A 1 79 ? 9.200 0.182 -11.560 1.00 95.75 79 GLN A N 1
ATOM 610 C CA . GLN A 1 79 ? 8.037 -0.662 -11.265 1.00 95.75 79 GLN A CA 1
ATOM 611 C C . GLN A 1 79 ? 8.205 -1.422 -9.947 1.00 95.75 79 GLN A C 1
ATOM 613 O O . GLN A 1 79 ? 7.284 -1.461 -9.129 1.00 95.75 79 GLN A O 1
ATOM 618 N N . THR A 1 80 ? 9.391 -1.986 -9.709 1.00 95.81 80 THR A N 1
ATOM 619 C CA . THR A 1 80 ? 9.693 -2.704 -8.465 1.00 95.81 80 THR A CA 1
ATOM 620 C C . THR A 1 80 ? 9.610 -1.782 -7.247 1.00 95.81 80 THR A C 1
ATOM 622 O O . THR A 1 80 ? 9.042 -2.164 -6.223 1.00 95.81 80 THR A O 1
ATOM 625 N N . MET A 1 81 ? 10.127 -0.555 -7.348 1.00 95.75 81 MET A N 1
ATOM 626 C CA . MET A 1 81 ? 10.041 0.447 -6.286 1.00 95.75 81 MET A CA 1
ATOM 627 C C . MET A 1 81 ? 8.595 0.865 -6.016 1.00 95.75 81 MET A C 1
ATOM 629 O O . MET A 1 81 ? 8.175 0.871 -4.863 1.00 95.75 81 MET A O 1
ATOM 633 N N . LEU A 1 82 ? 7.800 1.117 -7.060 1.00 96.94 82 LEU A N 1
ATOM 634 C CA . LEU A 1 82 ? 6.381 1.460 -6.920 1.00 96.94 82 LEU A CA 1
ATOM 635 C C . LEU A 1 82 ? 5.572 0.341 -6.246 1.00 96.94 82 LEU A C 1
ATOM 637 O O . LEU A 1 82 ? 4.725 0.612 -5.391 1.00 96.94 82 LEU A O 1
ATOM 641 N N . LEU A 1 83 ? 5.832 -0.920 -6.607 1.00 95.75 83 LEU A N 1
ATOM 642 C CA . LEU A 1 83 ? 5.203 -2.078 -5.967 1.00 95.75 83 LEU A CA 1
ATOM 643 C C . LEU A 1 83 ? 5.613 -2.199 -4.497 1.00 95.75 83 LEU A C 1
ATOM 645 O O . LEU A 1 83 ? 4.760 -2.432 -3.638 1.00 95.75 83 LEU A O 1
ATOM 649 N N . ARG A 1 84 ? 6.900 -1.996 -4.192 1.00 96.56 84 ARG A N 1
ATOM 650 C CA . ARG A 1 84 ? 7.411 -2.007 -2.816 1.00 96.56 84 ARG A CA 1
ATOM 651 C C . ARG A 1 84 ? 6.773 -0.902 -1.972 1.00 96.56 84 ARG A C 1
ATOM 653 O O . ARG A 1 84 ? 6.310 -1.188 -0.870 1.00 96.56 84 ARG A O 1
ATOM 660 N N . ASP A 1 85 ? 6.674 0.314 -2.499 1.00 96.38 85 ASP A N 1
ATOM 661 C CA . ASP A 1 85 ? 6.035 1.447 -1.823 1.00 96.38 85 ASP A CA 1
ATOM 662 C C . ASP A 1 85 ? 4.551 1.189 -1.557 1.00 96.38 85 ASP A C 1
ATOM 664 O O . ASP A 1 85 ? 4.052 1.465 -0.462 1.00 96.38 85 ASP A O 1
ATOM 668 N N . ARG A 1 86 ? 3.836 0.612 -2.531 1.00 96.06 86 ARG A N 1
ATOM 669 C CA . ARG A 1 86 ? 2.441 0.194 -2.345 1.00 96.06 86 ARG A CA 1
ATOM 670 C C . ARG A 1 86 ? 2.327 -0.840 -1.224 1.00 96.06 86 ARG A C 1
ATOM 672 O O . ARG A 1 86 ? 1.542 -0.636 -0.301 1.00 96.06 86 ARG A O 1
ATOM 679 N N . SER A 1 87 ? 3.148 -1.890 -1.261 1.00 95.94 87 SER A N 1
ATOM 680 C CA . SER A 1 87 ? 3.172 -2.936 -0.231 1.00 95.94 87 SER A CA 1
ATOM 681 C C . SER A 1 87 ? 3.467 -2.367 1.162 1.00 95.94 87 SER A C 1
ATOM 683 O O . SER A 1 87 ? 2.836 -2.758 2.147 1.00 95.94 87 SER A O 1
ATOM 685 N N . TYR A 1 88 ? 4.391 -1.408 1.269 1.00 97.12 88 TYR A N 1
ATOM 686 C CA . TYR A 1 88 ? 4.710 -0.745 2.533 1.00 97.12 88 TYR A CA 1
ATOM 687 C C . TYR A 1 88 ? 3.527 0.073 3.070 1.00 97.12 88 TYR A C 1
ATOM 689 O O . TYR A 1 88 ? 3.178 -0.030 4.251 1.00 97.12 88 TYR A O 1
ATOM 697 N N . ARG A 1 89 ? 2.861 0.852 2.206 1.00 94.50 89 ARG A N 1
ATOM 698 C CA . ARG A 1 89 ? 1.658 1.617 2.576 1.00 94.50 89 ARG A CA 1
ATOM 699 C C . ARG A 1 89 ? 0.523 0.702 3.027 1.00 94.50 89 ARG A C 1
ATOM 701 O O . ARG A 1 89 ? -0.093 0.973 4.056 1.00 94.50 89 ARG A O 1
ATOM 708 N N . GLU A 1 90 ? 0.278 -0.393 2.311 1.00 94.94 90 GLU A N 1
ATOM 709 C CA . GLU A 1 90 ? -0.728 -1.389 2.692 1.00 94.94 90 GLU A CA 1
ATOM 710 C C . GLU A 1 90 ? -0.410 -2.032 4.043 1.00 94.94 90 GLU A C 1
ATOM 712 O O . GLU A 1 90 ? -1.287 -2.132 4.899 1.00 94.94 90 GLU A O 1
ATOM 717 N N . THR A 1 91 ? 0.846 -2.418 4.271 1.00 93.88 91 THR A N 1
ATOM 718 C CA . THR A 1 91 ? 1.283 -3.013 5.543 1.00 93.88 91 THR A CA 1
ATOM 719 C C . THR A 1 91 ? 1.128 -2.021 6.694 1.00 93.88 91 THR A C 1
ATOM 721 O O . THR A 1 91 ? 0.622 -2.369 7.758 1.00 93.88 91 THR A O 1
ATOM 724 N N . THR A 1 92 ? 1.475 -0.753 6.466 1.00 95.81 92 THR A N 1
ATOM 725 C CA . THR A 1 92 ? 1.295 0.325 7.447 1.00 95.81 92 THR A CA 1
ATOM 726 C C . THR A 1 92 ? -0.185 0.532 7.777 1.00 95.81 92 THR A C 1
ATOM 728 O O . THR A 1 92 ? -0.542 0.680 8.945 1.00 95.81 92 THR A O 1
ATOM 731 N N . ALA A 1 93 ? -1.065 0.505 6.772 1.00 93.25 93 ALA A N 1
ATOM 732 C CA . ALA A 1 93 ? -2.508 0.609 6.970 1.00 93.25 93 ALA A CA 1
ATOM 733 C C . ALA A 1 93 ? -3.067 -0.595 7.747 1.00 93.25 93 ALA A C 1
ATOM 735 O O . ALA A 1 93 ? -3.824 -0.408 8.700 1.00 93.25 93 ALA A O 1
ATOM 736 N N . ARG A 1 94 ? -2.647 -1.823 7.408 1.00 94.94 94 ARG A N 1
ATOM 737 C CA . ARG A 1 94 ? -3.025 -3.037 8.153 1.00 94.94 94 ARG A CA 1
ATOM 738 C C . ARG A 1 94 ? -2.567 -2.967 9.609 1.00 94.94 94 ARG A C 1
ATOM 740 O O . ARG A 1 94 ? -3.369 -3.238 10.493 1.00 94.94 94 ARG A O 1
ATOM 747 N N . ASN A 1 95 ? -1.333 -2.533 9.869 1.00 95.19 95 ASN A N 1
ATOM 748 C CA . ASN A 1 95 ? -0.822 -2.370 11.231 1.00 95.19 95 ASN A CA 1
ATOM 749 C C . ASN A 1 95 ? -1.625 -1.335 12.028 1.00 95.19 95 ASN A C 1
ATOM 751 O O . ASN A 1 95 ? -1.993 -1.607 13.167 1.00 95.19 95 ASN A O 1
ATOM 755 N N . LYS A 1 96 ? -1.968 -0.184 11.433 1.00 95.19 96 LYS A N 1
ATOM 756 C CA . LYS A 1 96 ? -2.848 0.809 12.078 1.00 95.19 96 LYS A CA 1
ATOM 757 C C . LYS A 1 96 ? -4.214 0.214 12.434 1.00 95.19 96 LYS A C 1
ATOM 759 O O . LYS A 1 96 ? -4.694 0.424 13.545 1.00 95.19 96 LYS A O 1
ATOM 764 N N . ASN A 1 97 ? -4.808 -0.564 11.529 1.00 92.94 97 ASN A N 1
ATOM 765 C CA . ASN A 1 97 ? -6.091 -1.225 11.774 1.00 92.94 97 ASN A CA 1
ATOM 766 C C . ASN A 1 97 ? -5.996 -2.277 12.887 1.00 92.94 97 ASN A C 1
ATOM 768 O O . ASN A 1 97 ? -6.866 -2.321 13.751 1.00 92.94 97 ASN A O 1
ATOM 772 N N . LEU A 1 98 ? -4.936 -3.090 12.906 1.00 93.56 98 LEU A N 1
ATOM 773 C CA . LEU A 1 98 ? -4.698 -4.076 13.965 1.00 93.56 98 LEU A CA 1
ATOM 774 C C . LEU A 1 98 ? -4.500 -3.409 15.329 1.00 93.56 98 LEU A C 1
ATOM 776 O O . LEU A 1 98 ? -5.051 -3.877 16.318 1.00 93.56 98 LEU A O 1
ATOM 780 N N . ILE A 1 99 ? -3.774 -2.289 15.386 1.00 90.69 99 ILE A N 1
ATOM 781 C CA . ILE A 1 99 ? -3.612 -1.497 16.613 1.00 90.69 99 ILE A CA 1
ATOM 782 C C . ILE A 1 99 ? -4.970 -0.966 17.094 1.00 90.69 99 ILE A C 1
ATOM 784 O O . ILE A 1 99 ? -5.293 -1.095 18.273 1.00 90.69 99 ILE A O 1
ATOM 788 N N . ALA A 1 100 ? -5.808 -0.436 16.197 1.00 88.69 100 ALA A N 1
ATOM 789 C CA . ALA A 1 100 ? -7.158 0.012 16.549 1.00 88.69 100 ALA A CA 1
ATOM 790 C C . ALA A 1 100 ? -8.048 -1.144 17.054 1.00 88.69 100 ALA A C 1
ATOM 792 O O . ALA A 1 100 ? -8.770 -0.996 18.043 1.00 88.69 100 ALA A O 1
ATOM 793 N N . GLN A 1 101 ? -7.965 -2.320 16.425 1.00 85.62 101 GLN A N 1
ATOM 794 C CA . GLN A 1 101 ? -8.655 -3.529 16.887 1.00 85.62 101 GLN A CA 1
ATOM 795 C C . GLN A 1 101 ? -8.149 -3.994 18.258 1.00 85.62 101 GLN A C 1
ATOM 7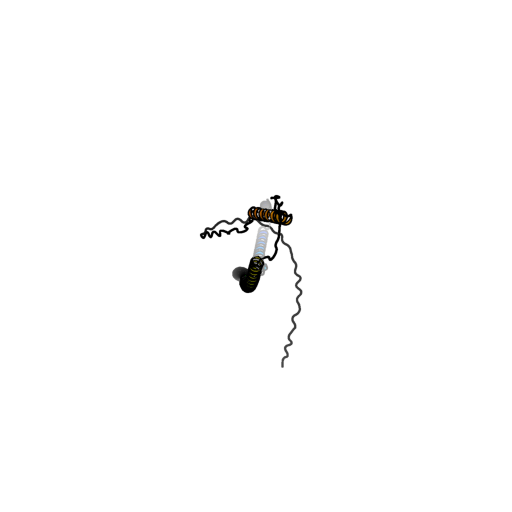97 O O . GLN A 1 101 ? -8.943 -4.355 19.121 1.00 85.62 101 GLN A O 1
ATOM 802 N N . LEU A 1 102 ? -6.840 -3.941 18.502 1.00 85.00 102 LEU A N 1
ATOM 803 C CA . LEU A 1 102 ? -6.253 -4.301 19.790 1.00 85.00 102 LEU A CA 1
ATOM 804 C C . LEU A 1 102 ? -6.708 -3.340 20.892 1.00 85.00 102 LEU A C 1
ATOM 806 O O . LEU A 1 102 ? -7.103 -3.790 21.965 1.00 85.00 102 LEU A O 1
ATOM 810 N N . HIS A 1 103 ? -6.721 -2.031 20.628 1.00 85.75 103 HIS A N 1
ATOM 811 C CA . HIS A 1 103 ? -7.222 -1.051 21.590 1.00 85.75 103 HIS A CA 1
ATOM 812 C C . HIS A 1 103 ? -8.716 -1.229 21.875 1.00 85.75 103 HIS A C 1
ATOM 814 O O . HIS A 1 103 ? -9.107 -1.221 23.036 1.00 85.75 103 HIS A O 1
ATOM 820 N N . THR A 1 104 ? -9.556 -1.475 20.869 1.00 86.25 104 THR A N 1
ATOM 821 C CA . THR A 1 104 ? -10.990 -1.759 21.094 1.00 86.25 104 THR A CA 1
ATOM 822 C C . THR A 1 104 ? -11.218 -3.076 21.853 1.00 86.25 104 THR A C 1
ATOM 824 O O . THR A 1 104 ? -12.085 -3.152 22.726 1.00 86.25 104 THR A O 1
ATOM 827 N N . GLN A 1 105 ? -10.399 -4.105 21.617 1.00 83.44 105 GLN A N 1
ATOM 828 C CA . GLN A 1 105 ? -10.407 -5.332 22.425 1.00 83.44 105 GLN A CA 1
ATOM 829 C C . GLN A 1 105 ? -9.941 -5.099 23.874 1.00 83.44 105 GLN A C 1
ATOM 831 O O . GLN A 1 105 ? -10.473 -5.697 24.811 1.00 83.44 105 GLN A O 1
ATOM 836 N N . GLN A 1 106 ? -8.960 -4.221 24.091 1.00 78.19 106 GLN A N 1
ATOM 837 C CA . GLN A 1 106 ? -8.555 -3.810 25.437 1.00 78.19 106 GLN A CA 1
ATOM 838 C C . GLN A 1 106 ? -9.658 -3.014 26.137 1.00 78.19 106 GLN A C 1
ATOM 840 O O . GLN A 1 106 ? -9.923 -3.287 27.304 1.00 78.19 106 GLN A O 1
ATOM 845 N N . VAL A 1 107 ? -10.346 -2.112 25.431 1.00 75.38 107 VAL A N 1
ATOM 846 C CA . VAL A 1 107 ? -11.509 -1.379 25.956 1.00 75.38 107 VAL A CA 1
ATOM 847 C C . VAL A 1 107 ? -12.620 -2.355 26.353 1.00 75.38 107 VAL A C 1
ATOM 849 O O . VAL A 1 107 ? -13.089 -2.292 27.480 1.00 75.38 107 VAL A O 1
ATOM 852 N N . THR A 1 108 ? -12.946 -3.363 25.539 1.00 88.00 108 THR A N 1
ATOM 853 C CA . THR A 1 108 ? -13.929 -4.402 25.930 1.00 88.00 108 THR A CA 1
ATOM 854 C C . THR A 1 108 ? -13.458 -5.297 27.086 1.00 88.00 108 THR A C 1
ATOM 856 O O . THR A 1 108 ? -14.268 -5.820 27.858 1.00 88.00 108 THR A O 1
ATOM 859 N N . LYS A 1 109 ? -12.146 -5.507 27.263 1.00 86.19 109 LYS A N 1
ATOM 860 C CA . LYS A 1 109 ? -11.607 -6.152 28.475 1.00 86.19 109 LYS A CA 1
ATOM 861 C C . LYS A 1 109 ? -11.740 -5.235 29.696 1.00 86.19 109 LYS A C 1
ATOM 863 O O . LYS A 1 109 ? -12.122 -5.715 30.759 1.00 86.19 109 LYS A O 1
ATOM 868 N N . GLN A 1 110 ? -11.466 -3.943 29.544 1.00 86.06 110 GLN A N 1
ATOM 869 C CA . GLN A 1 110 ? -11.643 -2.936 30.588 1.00 86.06 110 GLN A CA 1
ATOM 870 C C . GLN A 1 110 ? -13.118 -2.815 30.994 1.00 86.06 110 GLN A C 1
ATOM 872 O O . GLN A 1 110 ? -13.413 -2.818 32.184 1.00 86.06 110 GLN A O 1
ATOM 877 N N . GLU A 1 111 ? -14.047 -2.825 30.039 1.00 81.19 111 GLU A N 1
ATOM 878 C CA . GLU A 1 111 ? -15.493 -2.889 30.279 1.00 81.19 111 GLU A CA 1
ATOM 879 C C . GLU A 1 111 ? -15.879 -4.145 31.070 1.00 81.19 111 GLU A C 1
ATOM 881 O O . GLU A 1 111 ? -16.611 -4.050 32.053 1.00 81.19 111 GLU A O 1
ATOM 886 N N . ARG A 1 112 ? -15.330 -5.320 30.722 1.00 83.88 112 ARG A N 1
ATOM 887 C CA . ARG A 1 112 ? -15.539 -6.553 31.504 1.00 83.88 112 ARG A CA 1
ATOM 888 C C . ARG A 1 112 ? -15.032 -6.435 32.941 1.00 83.88 112 ARG A C 1
ATOM 890 O O . ARG A 1 112 ? -15.699 -6.914 33.854 1.00 83.88 112 ARG A O 1
ATOM 897 N N . GLU A 1 113 ? -13.879 -5.813 33.159 1.00 88.50 113 GLU A N 1
ATOM 898 C CA . GLU A 1 113 ? -13.355 -5.579 34.510 1.00 88.50 113 GLU A CA 1
ATOM 899 C C . GLU A 1 113 ? -14.198 -4.556 35.291 1.00 88.50 113 GLU A C 1
ATOM 901 O O . GLU A 1 113 ? -14.446 -4.757 36.480 1.00 88.50 113 GLU A O 1
ATOM 906 N N . MET A 1 114 ? -14.720 -3.512 34.637 1.00 88.00 114 MET A N 1
ATOM 907 C CA . MET A 1 114 ? -15.668 -2.583 35.266 1.00 88.00 114 MET A CA 1
ATOM 908 C C . MET A 1 114 ? -16.970 -3.284 35.661 1.00 88.00 114 MET A C 1
ATOM 910 O O . MET A 1 114 ? -17.433 -3.111 36.784 1.00 88.00 114 MET A O 1
ATOM 914 N N . LEU A 1 115 ? -17.520 -4.137 34.793 1.00 85.56 115 LEU A N 1
ATOM 915 C CA . LEU A 1 115 ? -18.716 -4.923 35.102 1.00 85.56 115 LEU A CA 1
ATOM 916 C C . LEU A 1 115 ? -18.488 -5.892 36.268 1.00 85.56 115 LEU A C 1
ATOM 918 O O . LEU A 1 115 ? -19.373 -6.056 37.102 1.00 85.56 115 LEU A O 1
ATOM 922 N N . LYS A 1 116 ? -17.302 -6.506 36.378 1.00 89.19 116 LYS A N 1
ATOM 923 C CA . LYS A 1 116 ? -16.955 -7.334 37.545 1.00 89.19 116 LYS A CA 1
ATOM 924 C C . LYS A 1 116 ? -16.929 -6.519 38.836 1.00 89.19 116 LYS A C 1
ATOM 926 O O . LYS A 1 116 ? -17.465 -6.987 39.835 1.00 89.19 116 LYS A O 1
ATOM 931 N N . LYS A 1 117 ? -16.328 -5.324 38.821 1.00 92.06 117 LYS A N 1
ATOM 932 C CA . LYS A 1 117 ? -16.316 -4.424 39.986 1.00 92.06 117 LYS A CA 1
ATOM 933 C C . LYS A 1 117 ? -17.729 -4.000 40.376 1.00 92.06 117 LYS A C 1
ATOM 935 O O . LYS A 1 117 ? -18.113 -4.218 41.519 1.00 92.06 117 LYS A O 1
ATOM 940 N N . ALA A 1 118 ? -18.520 -3.531 39.412 1.00 87.88 118 ALA A N 1
ATOM 941 C CA . ALA A 1 118 ? -19.916 -3.161 39.629 1.00 87.88 118 ALA A CA 1
ATOM 942 C C . ALA A 1 118 ? -20.744 -4.337 40.178 1.00 87.88 118 ALA A C 1
ATOM 944 O O . ALA A 1 118 ? -21.589 -4.157 41.045 1.00 87.88 118 ALA A O 1
ATOM 945 N N . LEU A 1 119 ? -20.473 -5.568 39.733 1.00 87.12 119 LEU A N 1
ATOM 946 C CA . LEU A 1 119 ? -21.132 -6.765 40.254 1.00 87.12 119 LEU A CA 1
ATOM 947 C C . LEU A 1 119 ? -20.710 -7.101 41.693 1.00 87.12 119 LEU A C 1
ATOM 949 O O . LEU A 1 119 ? -21.529 -7.601 42.462 1.00 87.12 119 LEU A O 1
ATOM 953 N N . ILE A 1 120 ? -19.453 -6.857 42.071 1.00 93.69 120 ILE A N 1
ATOM 954 C CA . ILE A 1 120 ? -18.989 -7.015 43.458 1.00 93.69 120 ILE A CA 1
ATOM 955 C C . ILE A 1 120 ? -19.648 -5.964 44.359 1.00 93.69 120 ILE A C 1
ATOM 957 O O . ILE A 1 120 ? -20.155 -6.322 45.420 1.00 93.69 120 ILE A O 1
ATOM 961 N N . GLU A 1 121 ? -19.692 -4.706 43.921 1.00 91.81 121 GLU A N 1
ATOM 962 C CA . GLU A 1 121 ? -20.353 -3.609 44.639 1.00 91.81 121 GLU A CA 1
ATOM 963 C C . GLU A 1 121 ? -21.852 -3.879 44.801 1.00 91.81 121 GLU A C 1
ATOM 965 O O . GLU A 1 121 ? -22.346 -3.898 45.925 1.00 91.81 121 GLU A O 1
ATOM 970 N N . ALA A 1 122 ? -22.550 -4.249 43.724 1.00 88.56 122 ALA A N 1
ATOM 971 C CA . ALA A 1 122 ? -23.963 -4.616 43.781 1.00 88.56 122 ALA A CA 1
ATOM 972 C C . ALA A 1 122 ? -24.218 -5.808 44.721 1.00 88.56 122 ALA A C 1
ATOM 974 O O . ALA A 1 122 ? -25.215 -5.833 45.440 1.00 88.56 122 ALA A O 1
ATOM 975 N N . LYS A 1 123 ? -23.317 -6.801 44.770 1.00 91.75 123 LYS A N 1
ATOM 976 C CA . LYS A 1 123 ? -23.410 -7.907 45.741 1.00 91.75 123 LYS A CA 1
ATOM 977 C C . LYS A 1 123 ? -23.210 -7.434 47.182 1.00 91.75 123 LYS A C 1
ATOM 979 O O . LYS A 1 123 ? -23.883 -7.952 48.073 1.00 91.75 123 LYS A O 1
ATOM 984 N N . ALA A 1 124 ? -22.307 -6.485 47.418 1.00 91.25 124 ALA A N 1
ATOM 985 C CA . ALA A 1 124 ? -22.087 -5.906 48.739 1.00 91.25 124 ALA A CA 1
ATOM 986 C C . ALA A 1 124 ? -23.304 -5.088 49.202 1.00 91.25 124 ALA A C 1
ATOM 988 O O . ALA A 1 124 ? -23.765 -5.268 50.328 1.00 91.25 124 ALA A O 1
ATOM 989 N N . GLU A 1 125 ? -23.882 -4.271 48.320 1.00 89.75 125 GLU A N 1
ATOM 990 C CA . GLU A 1 125 ? -25.120 -3.527 48.579 1.00 89.75 125 GLU A CA 1
ATOM 991 C C . GLU A 1 125 ? -26.294 -4.462 48.878 1.00 89.75 125 GLU A C 1
ATOM 993 O O . GLU A 1 125 ? -27.029 -4.253 49.841 1.00 89.75 125 GLU A O 1
ATOM 998 N N . LEU A 1 126 ? -26.435 -5.551 48.118 1.00 84.06 126 LEU A N 1
ATOM 999 C CA . LEU A 1 126 ? -27.478 -6.552 48.348 1.00 84.06 126 LEU A CA 1
ATOM 1000 C C . LEU A 1 126 ? -27.296 -7.239 49.713 1.00 84.06 126 LEU A C 1
ATOM 1002 O O . LEU A 1 126 ? -28.271 -7.451 50.434 1.00 84.06 126 LEU A O 1
ATOM 1006 N N . ALA A 1 127 ? -26.058 -7.535 50.116 1.00 88.50 127 ALA A N 1
ATOM 1007 C CA . ALA A 1 127 ? -25.766 -8.086 51.440 1.00 88.50 127 ALA A CA 1
ATOM 1008 C C . ALA A 1 127 ? -26.101 -7.098 52.575 1.00 88.50 127 ALA A C 1
ATOM 1010 O O . ALA A 1 127 ? -26.645 -7.507 53.606 1.00 88.50 127 ALA A O 1
ATOM 1011 N N . LEU A 1 128 ? -25.824 -5.803 52.388 1.00 86.94 128 LEU A N 1
ATOM 1012 C CA . LEU A 1 128 ? -26.218 -4.752 53.332 1.00 86.94 128 LEU A CA 1
ATOM 1013 C C . LEU A 1 128 ? -27.744 -4.639 53.428 1.00 86.94 128 LEU A C 1
ATOM 1015 O O . LEU A 1 128 ? -28.287 -4.727 54.530 1.00 86.94 128 LEU A O 1
ATOM 1019 N N . ALA A 1 129 ? -28.441 -4.579 52.293 1.00 79.44 129 ALA A N 1
ATOM 1020 C CA . ALA A 1 129 ? -29.901 -4.545 52.243 1.00 79.44 129 ALA A CA 1
ATOM 1021 C C . ALA A 1 129 ? -30.534 -5.787 52.902 1.00 79.44 129 ALA A C 1
ATOM 1023 O O . ALA A 1 129 ? -31.516 -5.683 53.637 1.00 79.44 129 ALA A O 1
ATOM 1024 N N . GLN A 1 130 ? -29.950 -6.978 52.718 1.00 80.50 130 GLN A N 1
ATOM 1025 C CA . GLN A 1 130 ? -30.387 -8.201 53.405 1.00 80.50 130 GLN A CA 1
ATOM 1026 C C . GLN A 1 130 ? -30.193 -8.131 54.923 1.00 80.50 130 GLN A C 1
ATOM 1028 O O . GLN A 1 130 ? -31.036 -8.625 55.681 1.00 80.50 13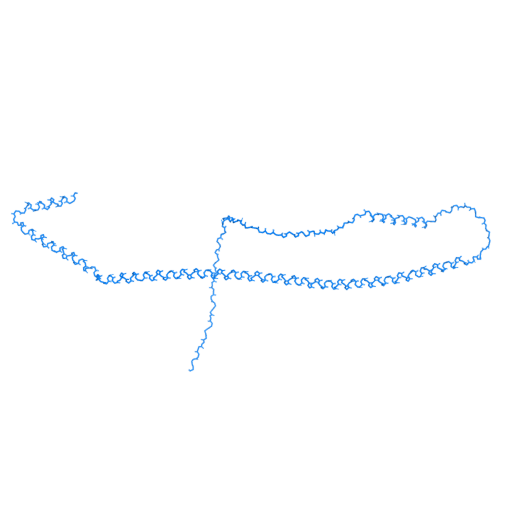0 GLN A O 1
ATOM 1033 N N . LYS A 1 131 ? -29.093 -7.529 55.388 1.00 83.31 131 LYS A N 1
ATOM 1034 C CA . LYS A 1 131 ? -28.832 -7.328 56.817 1.00 83.31 131 LYS A CA 1
ATOM 1035 C C . LYS A 1 131 ? -29.845 -6.362 57.431 1.00 83.31 131 LYS A C 1
ATOM 1037 O O . LYS A 1 131 ? -30.369 -6.649 58.508 1.00 83.31 131 LYS A O 1
ATOM 1042 N N . GLU A 1 132 ? -30.161 -5.272 56.740 1.00 79.88 132 GLU A N 1
ATOM 1043 C CA . GLU A 1 132 ? -31.187 -4.312 57.159 1.00 79.88 132 GLU A CA 1
ATOM 1044 C C . GLU A 1 132 ? -32.577 -4.953 57.222 1.00 79.88 132 GLU A C 1
ATOM 1046 O O . GLU A 1 132 ? -33.276 -4.802 58.222 1.00 79.88 132 GLU A O 1
ATOM 1051 N N . LEU A 1 133 ? -32.944 -5.769 56.229 1.00 73.88 133 LEU A N 1
ATOM 1052 C CA . LEU A 1 133 ? -34.192 -6.541 56.229 1.00 73.88 133 LEU A CA 1
ATOM 1053 C C . LEU A 1 133 ? -34.288 -7.511 57.414 1.00 73.88 133 LEU A C 1
ATOM 1055 O O . LEU A 1 133 ? -35.340 -7.611 58.052 1.00 73.88 133 LEU A O 1
ATOM 1059 N N . ARG A 1 134 ? -33.198 -8.210 57.757 1.00 75.62 134 ARG A N 1
ATOM 1060 C CA . ARG A 1 134 ? -33.150 -9.066 58.956 1.00 75.62 134 ARG A CA 1
ATOM 1061 C C . ARG A 1 134 ? -33.288 -8.256 60.246 1.00 75.62 134 ARG A C 1
ATOM 1063 O O . ARG A 1 134 ? -34.023 -8.670 61.141 1.00 75.62 134 ARG A O 1
ATOM 1070 N N . GLY A 1 135 ? -32.625 -7.104 60.330 1.00 74.62 135 GLY A N 1
ATOM 1071 C CA . GLY A 1 135 ? -32.748 -6.183 61.463 1.00 74.62 135 GLY A CA 1
ATOM 1072 C C . GLY A 1 135 ? -34.181 -5.671 61.640 1.00 74.62 135 GLY A C 1
ATOM 1073 O O . GLY A 1 135 ? -34.737 -5.766 62.734 1.00 74.62 135 GLY A O 1
ATOM 1074 N N . GLY A 1 136 ? -34.811 -5.229 60.548 1.00 70.75 136 GLY A N 1
ATOM 1075 C CA . GLY A 1 136 ? -36.211 -4.801 60.518 1.00 70.75 136 GLY A CA 1
ATOM 1076 C C . GLY A 1 136 ? -37.195 -5.925 60.851 1.00 70.75 136 GLY A C 1
ATOM 1077 O O . GLY A 1 136 ? -38.203 -5.707 61.515 1.00 70.75 136 GLY A O 1
ATOM 1078 N N . SER A 1 137 ? -36.882 -7.165 60.473 1.00 65.50 137 SER A N 1
ATOM 1079 C CA . SER A 1 137 ? -37.695 -8.328 60.847 1.00 65.50 137 SER A CA 1
ATOM 1080 C C . SER A 1 137 ? -37.674 -8.572 62.362 1.00 65.50 137 SER A C 1
ATOM 1082 O O . SER A 1 137 ? -38.707 -8.882 62.949 1.00 65.50 137 SER A O 1
ATOM 1084 N N . SER A 1 138 ? -36.524 -8.381 63.019 1.00 68.69 138 SER A N 1
ATOM 1085 C CA . SER A 1 138 ? -36.398 -8.525 64.477 1.00 68.69 138 SER A CA 1
ATOM 1086 C C . SER A 1 138 ? -37.165 -7.443 65.242 1.00 68.69 138 SER A C 1
ATOM 1088 O O . SER A 1 138 ? -37.826 -7.747 66.236 1.00 68.69 138 SER A O 1
ATOM 1090 N N . SER A 1 139 ? -37.132 -6.191 64.776 1.00 73.00 139 SER A N 1
ATOM 1091 C CA . SER A 1 139 ? -37.903 -5.111 65.402 1.00 73.00 139 SER A CA 1
ATOM 1092 C C . SER A 1 139 ? -39.413 -5.306 65.231 1.00 73.00 139 SER A C 1
ATOM 1094 O O . SER A 1 139 ? -40.159 -5.101 66.185 1.00 73.00 139 SER A O 1
ATOM 1096 N N . ILE A 1 140 ? -39.871 -5.801 64.076 1.00 70.88 140 ILE A N 1
ATOM 1097 C CA . ILE A 1 140 ? -41.286 -6.147 63.850 1.00 70.88 140 ILE A CA 1
ATOM 1098 C C . ILE A 1 140 ? -41.766 -7.247 64.811 1.00 70.88 140 ILE A C 1
ATOM 1100 O O . ILE A 1 140 ? -42.899 -7.187 65.293 1.00 70.88 140 ILE A O 1
ATOM 1104 N N . VAL A 1 141 ? -40.928 -8.245 65.107 1.00 72.38 141 VAL A N 1
ATOM 1105 C CA . VAL A 1 141 ? -41.268 -9.314 66.063 1.00 72.38 141 VAL A CA 1
ATOM 1106 C C . VAL A 1 141 ? -41.424 -8.756 67.479 1.00 72.38 141 VAL A C 1
ATOM 1108 O O . VAL A 1 141 ? -42.443 -9.025 68.111 1.00 72.38 141 VAL A O 1
ATOM 1111 N N . LYS A 1 142 ? -40.499 -7.903 67.936 1.00 80.06 142 LYS A N 1
ATOM 1112 C CA . LYS A 1 142 ? -40.585 -7.261 69.262 1.00 80.06 142 LYS A CA 1
ATOM 1113 C C . LYS A 1 142 ? -41.850 -6.419 69.419 1.00 80.06 142 LYS A C 1
ATOM 1115 O O . LYS A 1 142 ? -42.575 -6.566 70.396 1.00 80.06 142 LYS A O 1
ATOM 1120 N N . VAL A 1 143 ? -42.179 -5.610 68.410 1.00 76.88 143 VAL A N 1
ATOM 1121 C CA . VAL A 1 143 ? -43.409 -4.799 68.417 1.00 76.88 143 VAL A CA 1
ATOM 1122 C C . VAL A 1 143 ? -44.662 -5.685 68.453 1.00 76.88 143 VAL A C 1
ATOM 1124 O O . VAL A 1 143 ? -45.651 -5.338 69.097 1.00 76.88 143 VAL A O 1
ATOM 1127 N N . ARG A 1 144 ? -44.648 -6.859 67.805 1.00 76.19 144 ARG A N 1
ATOM 1128 C CA . ARG A 1 144 ? -45.759 -7.824 67.893 1.00 76.19 144 ARG A CA 1
ATOM 1129 C C . ARG A 1 144 ? -45.888 -8.458 69.276 1.00 76.19 144 ARG A C 1
ATOM 1131 O O . ARG A 1 144 ? -47.017 -8.637 69.729 1.00 76.19 144 ARG A O 1
ATOM 1138 N N . GLU A 1 145 ? -44.779 -8.787 69.930 1.00 81.69 145 GLU A N 1
ATOM 1139 C CA . GLU A 1 145 ? -44.774 -9.323 71.297 1.00 81.69 145 GLU A CA 1
ATOM 1140 C C . GLU A 1 145 ? -45.295 -8.289 72.302 1.00 81.69 145 GLU A C 1
ATOM 1142 O O . GLU A 1 145 ? -46.177 -8.602 73.101 1.00 81.69 145 GLU A O 1
ATOM 1147 N N . GLU A 1 146 ? -44.855 -7.032 72.201 1.00 84.38 146 GLU A N 1
ATOM 1148 C CA . GLU A 1 146 ? -45.375 -5.920 73.010 1.00 84.38 146 GLU A CA 1
ATOM 1149 C C . GLU A 1 146 ? -46.878 -5.698 72.773 1.00 84.38 146 GLU A C 1
ATOM 1151 O O . GLU A 1 146 ? -47.659 -5.506 73.711 1.00 84.38 146 GLU A O 1
ATOM 1156 N N . LEU A 1 147 ? -47.329 -5.799 71.520 1.00 81.31 147 LEU A N 1
ATOM 1157 C CA . LEU A 1 147 ? -48.746 -5.695 71.168 1.00 81.31 147 LEU A CA 1
ATOM 1158 C C . LEU A 1 147 ? -49.571 -6.867 71.732 1.00 81.31 147 LEU A C 1
ATOM 1160 O O . LEU A 1 147 ? -50.709 -6.680 72.163 1.00 81.31 147 LEU A O 1
ATOM 1164 N N . GLN A 1 148 ? -49.025 -8.083 71.770 1.00 83.69 148 GLN A N 1
ATOM 1165 C CA . GLN A 1 148 ? -49.686 -9.219 72.419 1.00 83.69 148 GLN A CA 1
ATOM 1166 C C . GLN A 1 148 ? -49.710 -9.081 73.946 1.00 83.69 148 GLN A C 1
ATOM 1168 O O . GLN A 1 148 ? -50.743 -9.354 74.560 1.00 83.69 148 GLN A O 1
ATOM 1173 N N . ALA A 1 149 ? -48.626 -8.604 74.560 1.00 84.81 149 ALA A N 1
ATOM 1174 C CA . ALA A 1 149 ? -48.546 -8.374 75.999 1.00 84.81 149 ALA A CA 1
ATOM 1175 C C . ALA A 1 149 ? -49.543 -7.299 76.464 1.00 84.81 149 ALA A C 1
ATOM 1177 O O . ALA A 1 149 ? -50.257 -7.494 77.450 1.00 84.81 149 ALA A O 1
ATOM 1178 N N . THR A 1 150 ? -49.666 -6.200 75.715 1.00 82.56 150 THR A N 1
ATOM 1179 C CA . THR A 1 150 ? -50.653 -5.140 75.984 1.00 82.56 150 THR A CA 1
ATOM 1180 C C . THR A 1 150 ? -52.088 -5.632 75.800 1.00 82.56 150 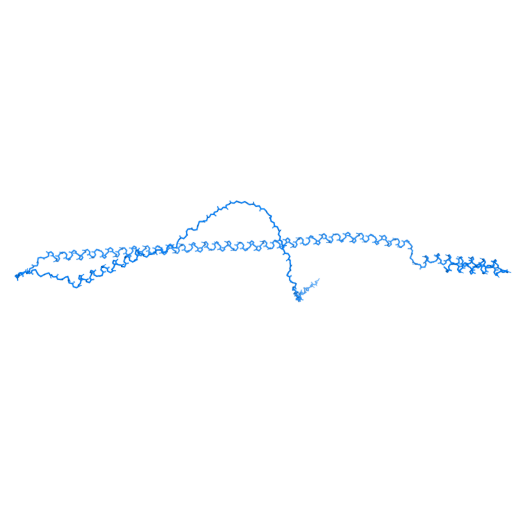THR A C 1
ATOM 1182 O O . THR A 1 150 ? -52.940 -5.351 76.644 1.00 82.56 150 THR A O 1
ATOM 1185 N N . LYS A 1 151 ? -52.362 -6.448 74.772 1.00 86.00 151 LYS A N 1
ATOM 1186 C CA . LYS A 1 151 ? -53.661 -7.128 74.620 1.00 86.00 151 LYS A CA 1
ATOM 1187 C C . LYS A 1 151 ? -53.976 -8.059 75.794 1.00 86.00 151 LYS A C 1
ATOM 1189 O O . LYS A 1 151 ? -55.106 -8.061 76.274 1.00 86.00 151 LYS A O 1
ATOM 1194 N N . ALA A 1 152 ? -52.997 -8.816 76.286 1.00 82.75 152 ALA A N 1
ATOM 1195 C CA . ALA A 1 152 ? -53.176 -9.699 77.436 1.00 82.75 152 ALA A CA 1
ATOM 1196 C C . ALA A 1 152 ? -53.399 -8.920 78.747 1.00 82.75 152 ALA A C 1
ATOM 1198 O O . ALA A 1 152 ? -54.221 -9.324 79.569 1.00 82.75 152 ALA A O 1
ATOM 1199 N N . MET A 1 153 ? -52.718 -7.785 78.943 1.00 83.19 153 MET A N 1
ATOM 1200 C CA . MET A 1 153 ? -52.979 -6.873 80.065 1.00 83.19 153 MET A CA 1
ATOM 1201 C C . MET A 1 153 ? -54.380 -6.259 79.995 1.00 83.19 153 MET A C 1
ATOM 1203 O O . MET A 1 153 ? -55.074 -6.232 81.008 1.00 83.19 153 MET A O 1
ATOM 1207 N N . LEU A 1 154 ? -54.824 -5.826 78.812 1.00 77.38 154 LEU A N 1
ATOM 1208 C CA . LEU A 1 154 ? -56.189 -5.336 78.597 1.00 77.38 154 LEU A CA 1
ATOM 1209 C C . LEU A 1 154 ? -57.235 -6.405 78.921 1.00 77.38 154 LEU A C 1
ATOM 1211 O O . LEU A 1 154 ? -58.193 -6.115 79.631 1.00 77.38 154 LEU A O 1
ATOM 1215 N N . ALA A 1 155 ? -57.026 -7.646 78.476 1.00 79.31 155 ALA A N 1
ATOM 1216 C CA . ALA A 1 155 ? -57.915 -8.758 78.800 1.00 79.31 155 ALA A CA 1
ATOM 1217 C C . ALA A 1 155 ? -57.965 -9.031 80.315 1.00 79.31 155 ALA A C 1
ATOM 1219 O O . ALA A 1 155 ? -59.044 -9.235 80.869 1.00 79.31 155 ALA A O 1
ATOM 1220 N N . LYS A 1 156 ? -56.821 -8.959 81.013 1.00 79.75 156 LYS A N 1
ATOM 1221 C CA . LYS A 1 156 ? -56.762 -9.082 82.480 1.00 79.75 156 LYS A CA 1
ATOM 1222 C C . LYS A 1 156 ? -57.520 -7.957 83.186 1.00 79.75 156 LYS A C 1
ATOM 1224 O O . LYS A 1 156 ? -58.281 -8.240 84.108 1.00 79.75 156 LYS A O 1
ATOM 1229 N N . LEU A 1 157 ? -57.367 -6.714 82.732 1.00 74.12 157 LEU A N 1
ATOM 1230 C CA . LEU A 1 157 ? -58.100 -5.554 83.254 1.00 74.12 157 LEU A CA 1
ATOM 1231 C C . LEU A 1 157 ? -59.610 -5.644 82.976 1.00 74.12 157 LEU A C 1
ATOM 1233 O O . LEU A 1 157 ? -60.404 -5.259 83.825 1.00 74.12 157 LEU A O 1
ATOM 1237 N N . GLN A 1 158 ? -60.018 -6.207 81.836 1.00 67.19 158 GLN A N 1
ATOM 1238 C CA . GLN A 1 158 ? -61.428 -6.458 81.507 1.00 67.19 158 GLN A CA 1
ATOM 1239 C C . GLN A 1 158 ? -62.037 -7.635 82.284 1.00 67.19 158 GLN A C 1
ATOM 1241 O O . GLN A 1 158 ? -63.242 -7.652 82.512 1.00 67.19 158 GLN A O 1
ATOM 1246 N N . SER A 1 159 ? -61.223 -8.606 82.706 1.00 65.88 159 SER A N 1
ATOM 1247 C CA . SER A 1 159 ? -61.656 -9.740 83.537 1.00 65.88 159 SER A CA 1
ATOM 1248 C C . SER A 1 159 ? -61.691 -9.447 85.044 1.00 65.88 159 SER A C 1
ATOM 1250 O O . SER A 1 159 ? -62.130 -10.299 85.817 1.00 65.88 159 SER A O 1
ATOM 1252 N N . GLN A 1 160 ? -61.241 -8.266 85.489 1.00 57.34 160 GLN A N 1
ATOM 1253 C CA . GLN A 1 160 ? -61.404 -7.864 86.886 1.00 57.34 160 GLN A CA 1
ATOM 1254 C C . GLN A 1 160 ? -62.877 -7.518 87.167 1.00 57.34 160 GLN A C 1
ATOM 1256 O O . GLN A 1 160 ? -63.483 -6.754 86.413 1.00 57.34 160 GLN A O 1
ATOM 1261 N N . PRO A 1 161 ? -63.480 -8.044 88.249 1.00 48.00 161 PRO A N 1
ATOM 1262 C CA . PRO A 1 161 ? -64.859 -7.733 88.590 1.00 48.00 161 PRO A CA 1
ATOM 1263 C C . PRO A 1 161 ? -64.971 -6.265 89.011 1.00 48.00 161 PRO A C 1
ATOM 1265 O O . PRO A 1 161 ? -64.493 -5.858 90.070 1.00 48.00 161 PRO A O 1
ATOM 1268 N N . SER A 1 162 ? -65.641 -5.478 88.171 1.00 44.69 162 SER A N 1
ATOM 1269 C CA . SER A 1 162 ? -66.157 -4.152 88.498 1.00 44.69 162 SER A CA 1
ATOM 1270 C C . SER A 1 162 ? -67.017 -4.239 89.765 1.00 44.69 162 SER A C 1
ATOM 1272 O O . SER A 1 162 ? -68.154 -4.714 89.741 1.00 44.69 162 SER A O 1
ATOM 1274 N N . LYS A 1 163 ? -66.475 -3.790 90.904 1.00 47.94 163 LYS A N 1
ATOM 1275 C CA . LYS A 1 163 ? -67.283 -3.435 92.075 1.00 47.94 163 LYS A CA 1
ATOM 1276 C C . LYS A 1 163 ? -67.971 -2.105 91.783 1.00 47.94 163 LYS A C 1
ATOM 1278 O O . LYS A 1 163 ? -67.516 -1.060 92.233 1.00 47.94 163 LYS A O 1
ATOM 1283 N N . VAL A 1 164 ? -69.079 -2.157 91.048 1.00 45.66 164 VAL A N 1
ATOM 1284 C CA . VAL A 1 164 ? -70.061 -1.071 91.012 1.00 45.66 164 VAL A CA 1
ATOM 1285 C C . VAL A 1 164 ? -71.470 -1.669 90.987 1.00 45.66 164 VAL A C 1
ATOM 1287 O O . VAL A 1 164 ? -71.842 -2.411 90.082 1.00 45.66 164 VAL A O 1
ATOM 1290 N N . LYS A 1 165 ? -72.260 -1.330 92.003 1.00 42.91 165 LYS A N 1
ATOM 1291 C CA . LYS A 1 165 ? -73.731 -1.324 92.011 1.00 42.91 165 LYS A CA 1
ATOM 1292 C C . LYS A 1 165 ? -74.155 -0.033 92.738 1.00 42.91 165 LYS A C 1
ATOM 1294 O O . LYS A 1 165 ? -73.387 0.372 93.614 1.00 42.91 165 LYS A O 1
ATOM 1299 N N . PRO A 1 166 ? -75.342 0.561 92.481 1.00 53.56 166 PRO A N 1
ATOM 1300 C CA . PRO A 1 166 ? -76.496 -0.019 91.776 1.00 53.56 166 PRO A CA 1
ATOM 1301 C C . PRO A 1 166 ? -77.234 0.918 90.776 1.00 53.56 166 PRO A C 1
ATOM 1303 O O . PRO A 1 166 ? -76.963 2.109 90.694 1.00 53.56 166 PRO A O 1
ATOM 1306 N N . THR A 1 167 ? -78.231 0.321 90.097 1.00 41.16 167 THR A N 1
ATOM 1307 C CA . THR A 1 167 ? -79.517 0.901 89.624 1.00 41.16 167 THR A CA 1
ATOM 1308 C C . THR A 1 167 ? -79.516 1.993 88.544 1.00 41.16 167 THR A C 1
ATOM 1310 O O . THR A 1 167 ? -79.207 3.138 88.823 1.00 41.16 167 THR A O 1
ATOM 1313 N N . GLU A 1 168 ? -79.985 1.660 87.332 1.00 37.69 168 GLU A N 1
ATOM 1314 C CA . GLU A 1 168 ? -81.303 2.066 86.791 1.00 37.69 168 GLU A CA 1
ATOM 1315 C C . GLU A 1 168 ? -81.481 1.629 85.323 1.00 37.69 168 GLU A C 1
ATOM 1317 O O . GLU A 1 168 ? -80.524 1.339 84.606 1.00 37.69 168 GLU A O 1
ATOM 1322 N N . LEU A 1 169 ? -82.747 1.499 84.924 1.00 49.69 169 LEU A N 1
ATOM 1323 C CA . LEU A 1 169 ? -83.252 0.997 83.647 1.00 49.69 169 LEU A CA 1
ATOM 1324 C C . LEU A 1 169 ? -82.562 1.611 82.415 1.00 49.69 169 LEU A C 1
ATOM 1326 O O . LEU A 1 169 ? -82.652 2.814 82.181 1.00 49.69 169 LEU A O 1
ATOM 1330 N N . ILE A 1 170 ? -81.988 0.772 81.547 1.00 42.47 170 ILE A N 1
ATOM 1331 C CA . ILE A 1 170 ? -81.584 1.199 80.202 1.00 42.47 170 ILE A CA 1
ATOM 1332 C C . ILE A 1 170 ? -82.738 0.930 79.241 1.00 42.47 170 ILE A C 1
ATOM 1334 O O . ILE A 1 170 ? -82.921 -0.168 78.717 1.00 42.47 170 ILE A O 1
ATOM 1338 N N . VAL A 1 171 ? -83.505 1.992 79.010 1.00 40.12 171 VAL A N 1
ATOM 1339 C CA . VAL A 1 171 ? -84.264 2.211 77.780 1.00 40.12 171 VAL A CA 1
ATOM 1340 C C . VAL A 1 171 ? -83.287 2.119 76.607 1.00 40.12 171 VAL A C 1
ATOM 1342 O O . VAL A 1 171 ? -82.260 2.799 76.589 1.00 40.12 171 VAL A O 1
ATOM 1345 N N . THR A 1 172 ? -83.606 1.292 75.615 1.00 47.94 172 THR A N 1
ATOM 1346 C CA . THR A 1 172 ? -82.869 1.200 74.353 1.00 47.94 172 THR A CA 1
ATOM 1347 C C . THR A 1 172 ? -82.952 2.528 73.600 1.00 47.94 172 THR A C 1
ATOM 1349 O O . THR A 1 172 ? -83.852 2.743 72.790 1.00 47.94 172 THR A O 1
ATOM 1352 N N . LYS A 1 173 ? -82.003 3.433 73.844 1.00 44.81 173 LYS A N 1
ATOM 1353 C CA . LYS A 1 173 ? -81.628 4.438 72.852 1.00 44.81 173 LYS A CA 1
ATOM 1354 C C . LYS A 1 173 ? -80.587 3.802 71.951 1.00 44.81 173 LYS A C 1
ATOM 1356 O O . LYS A 1 173 ? -79.528 3.389 72.414 1.00 44.81 173 LYS A O 1
ATOM 1361 N N . VAL A 1 174 ? -80.926 3.705 70.670 1.00 53.72 174 VAL A N 1
ATOM 1362 C CA . VAL A 1 174 ? -79.983 3.450 69.582 1.00 53.72 174 VAL A CA 1
ATOM 1363 C C . VAL A 1 174 ? -78.848 4.459 69.747 1.00 53.72 174 VAL A C 1
ATOM 1365 O O . VAL A 1 174 ? -79.029 5.650 69.505 1.00 53.72 174 VAL A O 1
ATOM 1368 N N . VAL A 1 175 ? -77.710 4.002 70.269 1.00 52.47 175 VAL A N 1
ATOM 1369 C CA . VAL A 1 175 ? -76.516 4.835 70.399 1.00 52.47 175 VAL A CA 1
ATOM 1370 C C . VAL A 1 175 ? -75.969 4.992 68.993 1.00 52.47 175 VAL A C 1
ATOM 1372 O O . VAL A 1 175 ? -75.511 4.026 68.382 1.00 52.47 175 VAL A O 1
ATOM 1375 N N . GLU A 1 176 ? -76.073 6.205 68.458 1.00 60.62 176 GLU A N 1
ATOM 1376 C CA . GLU A 1 176 ? -75.439 6.545 67.195 1.00 60.62 176 GLU A CA 1
ATOM 1377 C C . GLU A 1 176 ? -73.942 6.210 67.265 1.00 60.62 176 GLU A C 1
ATOM 1379 O O . GLU A 1 176 ? -73.295 6.491 68.282 1.00 60.62 176 GLU A O 1
ATOM 1384 N N . PRO A 1 177 ? -73.364 5.606 66.209 1.00 60.28 177 PRO A N 1
ATOM 1385 C CA . PRO A 1 177 ? -71.951 5.271 66.201 1.00 60.28 177 PRO A CA 1
ATOM 1386 C C . PRO A 1 177 ? -71.147 6.549 66.426 1.00 60.28 177 PRO A C 1
ATOM 1388 O O . PRO A 1 177 ? -71.271 7.516 65.669 1.00 60.28 177 PRO A O 1
ATOM 1391 N N . THR A 1 178 ? -70.348 6.538 67.495 1.00 73.31 178 THR A N 1
ATOM 1392 C CA . THR A 1 178 ? -69.520 7.661 67.941 1.00 73.31 178 THR A CA 1
ATOM 1393 C C . THR A 1 178 ? -68.717 8.205 66.762 1.00 73.31 178 THR A C 1
ATOM 1395 O O . THR A 1 178 ? -68.271 7.426 65.920 1.00 73.31 178 THR A O 1
ATOM 1398 N N . GLU A 1 179 ? -68.479 9.516 66.697 1.00 75.19 179 GLU A N 1
ATOM 1399 C CA . GLU A 1 179 ? -67.776 10.170 65.576 1.00 75.19 179 GLU A CA 1
ATOM 1400 C C . GLU A 1 179 ? -66.466 9.471 65.185 1.00 75.19 179 GLU A C 1
ATOM 1402 O O . GLU A 1 179 ? -66.127 9.386 64.008 1.00 75.19 179 GLU A O 1
ATOM 1407 N N . LYS A 1 180 ? -65.775 8.870 66.161 1.00 74.38 180 LYS A N 1
ATOM 1408 C CA . LYS A 1 180 ? -64.565 8.065 65.953 1.00 74.38 180 LYS A CA 1
ATOM 1409 C C . LYS A 1 180 ? -64.801 6.824 65.084 1.00 74.38 180 LYS A C 1
ATOM 1411 O O . LYS A 1 180 ? -63.962 6.507 64.250 1.00 74.38 180 LYS A O 1
ATOM 1416 N N . ILE A 1 181 ? -65.933 6.138 65.241 1.00 78.00 181 ILE A N 1
ATOM 1417 C CA . ILE A 1 181 ? -66.304 4.973 64.424 1.00 78.00 181 ILE A CA 1
ATOM 1418 C C . ILE A 1 181 ? -66.627 5.427 62.999 1.00 78.00 181 ILE A C 1
ATOM 1420 O O . ILE A 1 181 ? -66.115 4.844 62.047 1.00 78.00 181 ILE A O 1
ATOM 1424 N N . LYS A 1 182 ? -67.387 6.521 62.840 1.00 81.12 182 LYS A N 1
ATOM 1425 C CA . LYS A 1 182 ? -67.666 7.104 61.516 1.00 81.12 182 LYS A CA 1
ATOM 1426 C C . LYS A 1 182 ? -66.376 7.560 60.815 1.00 81.12 182 LYS A C 1
ATOM 1428 O O . LYS A 1 182 ? -66.201 7.299 59.626 1.00 81.12 182 LYS A O 1
ATOM 1433 N N . ALA A 1 183 ? -65.446 8.169 61.551 1.00 81.88 183 ALA A N 1
ATOM 1434 C CA . ALA A 1 183 ? -64.152 8.608 61.030 1.00 81.88 183 ALA A CA 1
ATOM 1435 C C . ALA A 1 183 ? -63.263 7.429 60.602 1.00 81.88 183 ALA A C 1
ATOM 1437 O O . ALA A 1 183 ? -62.716 7.444 59.500 1.00 81.88 183 ALA A O 1
ATOM 1438 N N . LEU A 1 184 ? -63.167 6.381 61.426 1.00 85.69 184 LEU A N 1
ATOM 1439 C CA . LEU A 1 184 ? -62.405 5.175 61.088 1.00 85.69 184 LEU A CA 1
ATOM 1440 C C . LEU A 1 184 ? -62.998 4.448 59.879 1.00 85.69 184 LEU A C 1
ATOM 1442 O O . LEU A 1 184 ? -62.256 3.986 59.017 1.00 85.69 184 LEU A O 1
ATOM 1446 N N . GLN A 1 185 ? -64.324 4.387 59.776 1.00 86.94 185 GLN A N 1
ATOM 1447 C CA . GLN A 1 185 ? -64.999 3.745 58.652 1.00 86.94 185 GLN A CA 1
ATOM 1448 C C . GLN A 1 185 ? -64.826 4.542 57.350 1.00 86.94 185 GLN A C 1
ATOM 1450 O O . GLN A 1 185 ? -64.618 3.953 56.291 1.00 86.94 185 GLN A O 1
ATOM 1455 N N . SER A 1 186 ? -64.798 5.876 57.434 1.00 87.44 186 SER A N 1
ATOM 1456 C CA . SER A 1 186 ? -64.434 6.751 56.313 1.00 87.44 186 SER A CA 1
ATOM 1457 C C . SER A 1 186 ? -62.979 6.545 55.865 1.00 87.44 186 SER A C 1
ATOM 1459 O O . SER A 1 186 ? -62.718 6.375 54.674 1.00 87.44 186 SER A O 1
ATOM 1461 N N . GLN A 1 187 ? -62.032 6.459 56.807 1.00 88.44 187 GLN A N 1
ATOM 1462 C CA . GLN A 1 187 ? -60.620 6.193 56.496 1.00 88.44 187 GLN A CA 1
ATOM 1463 C C . GLN A 1 187 ? -60.402 4.816 55.860 1.00 88.44 187 GLN A C 1
ATOM 1465 O O . GLN A 1 187 ? -59.634 4.697 54.907 1.00 88.44 187 GLN A O 1
ATOM 1470 N N . LEU A 1 188 ? -61.100 3.785 56.341 1.00 90.25 188 LEU A N 1
ATOM 1471 C CA . LEU A 1 188 ? -61.061 2.443 55.753 1.00 90.25 188 LEU A CA 1
ATOM 1472 C C . LEU A 1 188 ? -61.559 2.453 54.305 1.00 90.25 188 LEU A C 1
ATOM 1474 O O . LEU A 1 188 ? -60.929 1.870 53.423 1.00 90.25 188 LEU A O 1
ATOM 1478 N N . ASN A 1 189 ? -62.652 3.168 54.046 1.00 88.88 189 ASN A N 1
ATOM 1479 C CA . ASN A 1 189 ? -63.190 3.311 52.699 1.00 88.88 189 ASN A CA 1
ATOM 1480 C C . ASN A 1 189 ? -62.227 4.082 51.781 1.00 88.88 189 ASN A C 1
ATOM 1482 O O . ASN A 1 189 ? -62.014 3.660 50.646 1.00 88.88 189 ASN A O 1
ATOM 1486 N N . ALA A 1 190 ? -61.581 5.141 52.275 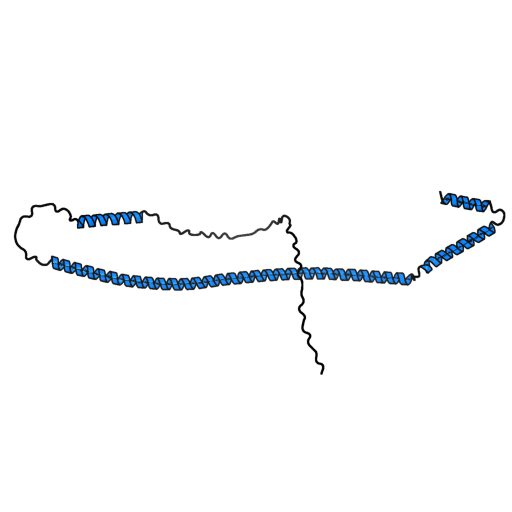1.00 91.31 190 ALA A N 1
ATOM 1487 C CA . ALA A 1 190 ? -60.580 5.900 51.521 1.00 91.31 190 ALA A CA 1
ATOM 1488 C C . ALA A 1 190 ? -59.308 5.083 51.212 1.00 91.31 190 ALA A C 1
ATOM 1490 O O . ALA A 1 190 ? -58.759 5.169 50.118 1.00 91.31 190 ALA A O 1
ATOM 1491 N N . ALA A 1 191 ? -58.840 4.244 52.138 1.00 85.69 191 ALA A N 1
ATOM 1492 C CA . ALA A 1 191 ? -57.704 3.359 51.877 1.00 85.69 191 ALA A CA 1
ATOM 1493 C C . ALA A 1 191 ? -58.038 2.309 50.800 1.00 85.69 191 ALA A C 1
ATOM 1495 O O . ALA A 1 191 ? -57.225 2.025 49.918 1.00 85.69 191 ALA A O 1
ATOM 1496 N N . ASN A 1 192 ? -59.261 1.771 50.828 1.00 90.06 192 ASN A N 1
ATOM 1497 C CA . ASN A 1 192 ? -59.715 0.783 49.852 1.00 90.06 192 ASN A CA 1
ATOM 1498 C C . ASN A 1 192 ? -59.840 1.362 48.432 1.00 90.06 192 ASN A C 1
ATOM 1500 O O . ASN A 1 192 ? -59.527 0.664 47.465 1.00 90.06 192 ASN A O 1
ATOM 1504 N N . THR A 1 193 ? -60.228 2.634 48.281 1.00 86.50 193 THR A N 1
ATOM 1505 C CA . THR A 1 193 ? -60.276 3.288 46.961 1.00 86.50 193 THR A CA 1
ATOM 1506 C C . THR A 1 193 ? -58.881 3.529 46.384 1.00 86.50 193 THR A C 1
ATOM 1508 O O . THR A 1 193 ? -58.673 3.288 45.195 1.00 86.50 193 THR A O 1
ATOM 1511 N N . VAL A 1 194 ? -57.897 3.899 47.210 1.00 87.81 194 VAL A N 1
ATOM 1512 C CA . VAL A 1 194 ? -56.493 4.046 46.778 1.00 87.81 194 VAL A CA 1
ATOM 1513 C C . VAL A 1 194 ? -55.913 2.708 46.313 1.00 87.81 194 VAL A C 1
ATOM 1515 O O . VAL A 1 194 ? -55.267 2.638 45.268 1.00 87.81 194 VAL A O 1
ATOM 1518 N N . ILE A 1 195 ? -56.193 1.615 47.029 1.00 81.19 195 ILE A N 1
ATOM 1519 C CA . ILE A 1 195 ? -55.762 0.267 46.622 1.00 81.19 195 ILE A CA 1
ATOM 1520 C C . ILE A 1 195 ? -56.385 -0.126 45.272 1.00 81.19 195 ILE A C 1
ATOM 1522 O O . ILE A 1 195 ? -55.699 -0.699 44.424 1.00 81.19 195 ILE A O 1
ATOM 1526 N N . ALA A 1 196 ? -57.661 0.193 45.041 1.00 83.12 196 ALA A N 1
ATOM 1527 C CA . ALA A 1 196 ? -58.327 -0.071 43.764 1.00 83.12 196 ALA A CA 1
ATOM 1528 C C . ALA A 1 196 ? -57.736 0.759 42.606 1.00 83.12 196 ALA A C 1
ATOM 1530 O O . ALA A 1 196 ? -57.576 0.245 41.496 1.00 83.12 196 ALA A O 1
ATOM 1531 N N . GLN A 1 197 ? -57.346 2.010 42.862 1.00 82.88 197 GLN A N 1
ATOM 1532 C CA . GLN A 1 197 ? -56.660 2.857 41.881 1.00 82.88 197 GLN A CA 1
ATOM 1533 C C . GLN A 1 197 ? -55.270 2.309 41.543 1.00 82.88 197 GLN A C 1
ATOM 1535 O O . GLN A 1 197 ? -54.952 2.135 40.373 1.00 82.88 197 GLN A O 1
ATOM 1540 N N . LEU A 1 198 ? -54.475 1.922 42.544 1.00 75.69 198 LEU A N 1
ATOM 1541 C CA . LEU A 1 198 ? -53.149 1.335 42.317 1.00 75.69 198 LEU A CA 1
ATOM 1542 C C . LEU A 1 198 ? -53.212 -0.006 41.570 1.00 75.69 198 LEU A C 1
ATOM 1544 O O . LEU A 1 198 ? -52.314 -0.318 40.794 1.00 75.69 198 LEU A O 1
ATOM 1548 N N . ARG A 1 199 ? -54.285 -0.786 41.758 1.00 78.50 199 ARG A N 1
ATOM 1549 C CA . ARG A 1 199 ? -54.526 -2.033 41.009 1.00 78.50 199 ARG A CA 1
ATOM 1550 C C . ARG A 1 199 ? -54.999 -1.819 39.570 1.00 78.50 199 ARG A C 1
ATOM 1552 O O . ARG A 1 199 ? -54.845 -2.727 38.761 1.00 78.50 199 ARG A O 1
ATOM 1559 N N . SER A 1 200 ? -55.586 -0.666 39.255 1.00 72.56 200 SER A N 1
ATOM 1560 C CA . SER A 1 200 ? -56.086 -0.340 37.910 1.00 72.56 200 SER A CA 1
ATOM 1561 C C . SER A 1 200 ? -55.104 0.487 37.073 1.00 72.56 200 SER A C 1
ATOM 1563 O O . SER A 1 200 ? -55.365 0.733 35.896 1.00 72.56 200 SER A O 1
ATOM 1565 N N . MET A 1 201 ? -53.946 0.870 37.625 1.00 63.97 201 MET A N 1
ATOM 1566 C CA . MET A 1 201 ? -52.874 1.491 36.846 1.00 63.97 201 MET A CA 1
ATOM 1567 C C . MET A 1 201 ? -52.156 0.448 35.966 1.00 63.97 201 MET A C 1
ATOM 1569 O O . MET A 1 201 ? -51.657 -0.553 36.485 1.00 63.97 201 MET A O 1
ATOM 1573 N N . PRO A 1 202 ? -52.046 0.662 34.640 1.00 58.97 202 PRO A N 1
ATOM 1574 C CA . PRO A 1 202 ? -51.303 -0.234 33.764 1.00 58.97 202 PRO A CA 1
ATOM 1575 C C . PRO A 1 202 ? -49.802 -0.155 34.068 1.00 58.97 202 PRO A C 1
ATOM 1577 O O . PRO A 1 202 ? -49.172 0.898 33.950 1.00 58.97 202 PRO A O 1
ATOM 1580 N N . VAL A 1 203 ? -49.221 -1.298 34.435 1.00 55.62 203 VAL A N 1
ATOM 1581 C CA . VAL A 1 203 ? -47.773 -1.489 34.564 1.00 55.62 203 VAL A CA 1
ATOM 1582 C C . VAL A 1 203 ? -47.145 -1.266 33.186 1.00 55.62 203 VAL A C 1
ATOM 1584 O O . VAL A 1 203 ? -47.294 -2.094 32.290 1.00 55.62 203 VAL A O 1
ATOM 1587 N N . LYS A 1 204 ? -46.429 -0.151 32.995 1.00 48.84 204 LYS A N 1
ATOM 1588 C CA . LYS A 1 204 ? -45.500 0.001 31.866 1.00 48.84 204 LYS A CA 1
ATOM 1589 C C . LYS A 1 204 ? -44.307 -0.925 32.102 1.00 48.84 204 LYS A C 1
ATOM 1591 O O . LYS A 1 204 ? -43.285 -0.523 32.648 1.00 48.84 204 LYS A O 1
ATOM 1596 N N . SER A 1 205 ? -44.455 -2.177 31.691 1.00 45.78 205 SER A N 1
ATOM 1597 C CA . SER A 1 205 ? -43.369 -3.136 31.543 1.00 45.78 205 SER A CA 1
ATOM 1598 C C . SER A 1 205 ? -42.523 -2.755 30.325 1.00 45.78 205 SER A C 1
ATOM 1600 O O . SER A 1 205 ? -42.780 -3.156 29.193 1.00 45.78 205 SER A O 1
ATOM 1602 N N . GLN A 1 206 ? -41.470 -1.969 30.552 1.00 48.62 206 GLN A N 1
ATOM 1603 C CA . GLN A 1 206 ? -40.306 -1.998 29.672 1.00 48.62 206 GLN A CA 1
ATOM 1604 C C . GLN A 1 206 ? -39.553 -3.301 29.931 1.00 48.62 206 GLN A C 1
ATOM 1606 O O . GLN A 1 206 ? -38.705 -3.393 30.815 1.00 48.62 206 GLN A O 1
ATOM 1611 N N . THR A 1 207 ? -39.872 -4.333 29.160 1.00 39.59 207 THR A N 1
ATOM 1612 C CA . THR A 1 207 ? -38.954 -5.453 28.937 1.00 39.59 207 THR A CA 1
ATOM 1613 C C . THR A 1 207 ? -39.251 -6.029 27.560 1.00 39.59 207 THR A C 1
ATOM 1615 O O . THR A 1 207 ? -40.104 -6.893 27.394 1.00 39.59 207 THR A O 1
ATOM 1618 N N . GLN A 1 208 ? -38.580 -5.491 26.543 1.00 42.22 208 GLN A N 1
ATOM 1619 C CA . GLN A 1 208 ? -38.473 -6.160 25.251 1.00 42.22 208 GLN A CA 1
ATOM 1620 C C . GLN A 1 208 ? -37.459 -7.303 25.403 1.00 42.22 208 GLN A C 1
ATOM 1622 O O . GLN A 1 208 ? -36.317 -7.028 25.774 1.00 42.22 208 GLN A O 1
ATOM 1627 N N . PRO A 1 209 ? -37.798 -8.565 25.100 1.00 39.59 209 PRO A N 1
ATOM 1628 C CA . PRO A 1 209 ? -36.781 -9.546 24.775 1.00 39.59 209 PRO A CA 1
ATOM 1629 C C . PRO A 1 209 ? -36.354 -9.325 23.320 1.00 39.59 209 PRO A C 1
ATOM 1631 O O . PRO A 1 209 ? -37.105 -9.594 22.383 1.00 39.59 209 PRO A O 1
ATOM 1634 N N . ALA A 1 210 ? -35.139 -8.809 23.131 1.00 36.00 210 ALA A N 1
ATOM 1635 C CA . ALA A 1 210 ? -34.484 -8.779 21.832 1.00 36.00 210 ALA A CA 1
ATOM 1636 C C . ALA A 1 210 ? -34.270 -10.222 21.349 1.00 36.00 210 ALA A C 1
ATOM 1638 O O . ALA A 1 210 ? -33.438 -10.962 21.873 1.00 36.00 210 ALA A O 1
ATOM 1639 N N . GLN A 1 211 ? -35.056 -10.628 20.356 1.00 34.19 211 GLN A N 1
ATOM 1640 C CA . GLN A 1 211 ? -34.917 -11.903 19.672 1.00 34.19 211 GLN A CA 1
ATOM 1641 C C . GLN A 1 211 ? -33.735 -11.786 18.697 1.00 34.19 211 GLN A C 1
ATOM 1643 O O . GLN A 1 211 ? -33.865 -11.260 17.593 1.00 34.19 211 GLN A O 1
ATOM 1648 N N . VAL A 1 212 ? -32.550 -12.224 19.125 1.00 40.81 212 VAL A N 1
ATOM 1649 C CA . VAL A 1 212 ? -31.370 -12.307 18.255 1.00 40.81 212 VAL A CA 1
ATOM 1650 C C . VAL A 1 212 ? -31.507 -13.560 17.393 1.00 40.81 212 VAL A C 1
ATOM 1652 O O . VAL A 1 212 ? -31.257 -14.678 17.836 1.00 40.81 212 VAL A O 1
ATOM 1655 N N . ILE A 1 213 ? -31.950 -13.362 16.154 1.00 34.59 213 ILE A N 1
ATOM 1656 C CA . ILE A 1 213 ? -31.963 -14.386 15.112 1.00 34.59 213 ILE A CA 1
ATOM 1657 C C . ILE A 1 213 ? -30.582 -14.395 14.452 1.00 34.59 213 ILE A C 1
ATOM 1659 O O . ILE A 1 213 ? -30.245 -13.487 13.695 1.00 34.59 213 ILE A O 1
ATOM 1663 N N . TYR A 1 214 ? -29.789 -15.434 14.711 1.00 35.34 214 TYR A N 1
ATOM 1664 C CA . TYR A 1 214 ? -28.609 -15.743 13.906 1.00 35.34 214 TYR A CA 1
ATOM 1665 C C . TYR A 1 214 ? -29.049 -16.560 12.690 1.00 35.34 214 TYR A C 1
ATOM 1667 O O . TYR A 1 214 ? -29.461 -17.712 12.822 1.00 35.34 214 TYR A O 1
ATOM 1675 N N . LYS A 1 215 ? -28.969 -15.967 11.497 1.00 37.28 215 LYS A N 1
ATOM 1676 C CA . LYS A 1 215 ? -28.937 -16.726 10.245 1.00 37.28 215 LYS A CA 1
ATOM 1677 C C . LYS A 1 215 ? -27.515 -16.709 9.714 1.00 37.28 215 LYS A C 1
ATOM 1679 O O . LYS A 1 215 ? -27.078 -15.741 9.099 1.00 37.28 215 LYS A O 1
ATOM 1684 N N . ASP A 1 216 ? -26.819 -17.807 9.969 1.00 35.75 216 ASP A N 1
ATOM 1685 C CA . ASP A 1 216 ? -25.648 -18.194 9.205 1.00 35.75 216 ASP A CA 1
ATOM 1686 C C . ASP A 1 216 ? -26.052 -18.568 7.772 1.00 35.75 216 ASP A C 1
ATOM 1688 O O . ASP A 1 216 ? -27.040 -19.272 7.560 1.00 35.75 216 ASP A O 1
ATOM 1692 N N . ARG A 1 217 ? -25.178 -18.166 6.841 1.00 34.44 217 ARG A N 1
ATOM 1693 C CA . ARG A 1 217 ? -24.739 -18.845 5.604 1.00 34.44 217 ARG A CA 1
ATOM 1694 C C . ARG A 1 217 ? -24.897 -18.085 4.275 1.00 34.44 217 ARG A C 1
ATOM 1696 O O . ARG A 1 217 ? -25.963 -18.030 3.684 1.00 34.44 217 ARG A O 1
ATOM 1703 N N . ILE A 1 218 ? -23.707 -17.717 3.778 1.00 30.17 218 ILE A N 1
ATOM 1704 C CA . ILE A 1 218 ? -23.108 -18.092 2.477 1.00 30.17 218 ILE A CA 1
ATOM 1705 C C . ILE A 1 218 ? -23.373 -17.190 1.249 1.00 30.17 218 ILE A C 1
ATOM 1707 O O . ILE A 1 218 ? -24.443 -17.199 0.663 1.00 30.17 218 ILE A O 1
ATOM 1711 N N . VAL A 1 219 ? -22.282 -16.494 0.870 1.00 34.84 219 VAL A N 1
ATOM 1712 C CA . VAL A 1 219 ? -21.602 -16.409 -0.451 1.00 34.84 219 VAL A CA 1
ATOM 1713 C C . VAL A 1 219 ? -22.446 -16.088 -1.695 1.00 34.84 219 VAL A C 1
ATOM 1715 O O . VAL A 1 219 ? -23.251 -16.905 -2.103 1.00 34.84 219 VAL A O 1
ATOM 1718 N N . THR A 1 220 ? -22.131 -14.982 -2.390 1.00 34.84 220 THR A N 1
ATOM 1719 C CA . THR A 1 220 ? -21.461 -14.967 -3.720 1.00 34.84 220 THR A CA 1
ATOM 1720 C C . THR A 1 220 ? -21.197 -13.535 -4.210 1.00 34.84 220 THR A C 1
ATOM 1722 O O . THR A 1 220 ? -21.815 -12.579 -3.756 1.00 34.84 220 THR A O 1
ATOM 1725 N N . GLN A 1 221 ? -20.208 -13.437 -5.095 1.00 34.00 221 GLN A N 1
ATOM 1726 C CA . GLN A 1 221 ? -19.553 -12.275 -5.693 1.00 34.00 221 GLN A CA 1
ATOM 1727 C C . GLN A 1 221 ? -20.435 -11.372 -6.590 1.00 34.00 221 GLN A C 1
ATOM 1729 O O . GLN A 1 221 ? -21.551 -11.720 -6.956 1.00 34.00 221 GLN A O 1
ATOM 1734 N N . ASP A 1 222 ? -19.805 -10.262 -7.005 1.00 35.41 222 ASP A N 1
ATOM 1735 C CA . ASP A 1 222 ? -20.003 -9.508 -8.256 1.00 35.41 222 ASP A CA 1
ATOM 1736 C C . ASP A 1 222 ? -21.032 -8.363 -8.298 1.00 35.41 222 ASP A C 1
ATOM 1738 O O . ASP A 1 222 ? -22.207 -8.547 -8.595 1.00 35.41 222 ASP A O 1
ATOM 1742 N N . LYS A 1 223 ? -20.542 -7.116 -8.201 1.00 35.97 223 LYS A N 1
ATOM 1743 C CA . LYS A 1 223 ? -20.271 -6.277 -9.392 1.00 35.97 223 LYS A CA 1
ATOM 1744 C C . LYS A 1 223 ? -19.770 -4.878 -9.025 1.00 35.97 223 LYS A C 1
ATOM 1746 O O . LYS A 1 223 ? -20.326 -4.164 -8.199 1.00 35.97 223 LYS A O 1
ATOM 1751 N N . VAL A 1 224 ? -18.711 -4.504 -9.730 1.00 39.59 224 VAL A N 1
ATOM 1752 C CA . VAL A 1 224 ? -18.085 -3.185 -9.825 1.00 39.59 224 VAL A CA 1
ATOM 1753 C C . VAL A 1 224 ? -18.975 -2.238 -10.631 1.00 39.59 224 VAL A C 1
ATOM 1755 O O . VAL A 1 224 ? -19.328 -2.600 -11.747 1.00 39.59 224 VAL A O 1
ATOM 1758 N N . VAL A 1 225 ? -19.218 -1.013 -10.143 1.00 32.19 225 VAL A N 1
ATOM 1759 C CA . VAL A 1 225 ? -19.315 0.206 -10.977 1.00 32.19 225 VAL A CA 1
ATOM 1760 C C . VAL A 1 225 ? -18.870 1.413 -10.138 1.00 32.19 225 VAL A C 1
ATOM 1762 O O . VAL A 1 225 ? -19.599 1.866 -9.259 1.00 32.19 225 VAL A O 1
ATOM 1765 N N . TYR A 1 226 ? -17.685 1.961 -10.418 1.00 37.94 226 TYR A N 1
AT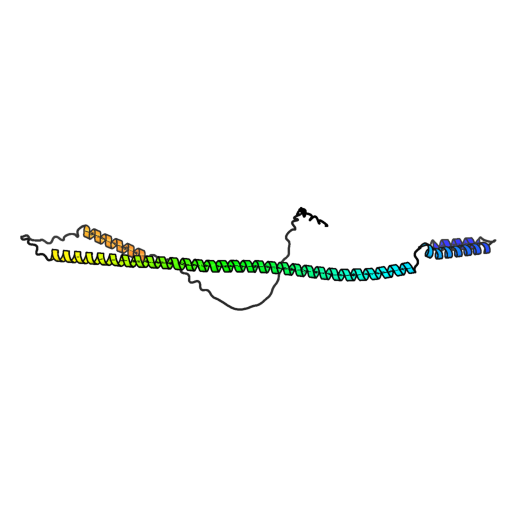OM 1766 C CA . TYR A 1 226 ? -17.321 3.314 -9.985 1.00 37.94 226 TYR A CA 1
ATOM 1767 C C . TYR A 1 226 ? -17.735 4.287 -11.089 1.00 37.94 226 TYR A C 1
ATOM 1769 O O . TYR A 1 226 ? -17.220 4.198 -12.201 1.00 37.94 226 TYR A O 1
ATOM 1777 N N . LYS A 1 227 ? -18.652 5.210 -10.787 1.00 36.28 227 LYS A N 1
ATOM 1778 C CA . LYS A 1 227 ? -18.869 6.395 -11.622 1.00 36.28 227 LYS A CA 1
ATOM 1779 C C . LYS A 1 227 ? -17.834 7.462 -11.251 1.00 36.28 227 LYS A C 1
ATOM 1781 O O . LYS A 1 227 ? -17.764 7.880 -10.102 1.00 36.28 227 LYS A O 1
ATOM 1786 N N . ASP A 1 228 ? -17.005 7.786 -12.235 1.00 38.53 228 ASP A N 1
ATOM 1787 C CA . ASP A 1 228 ? -16.356 9.060 -12.564 1.00 38.53 228 ASP A CA 1
ATOM 1788 C C . ASP A 1 228 ? -16.029 10.094 -11.458 1.00 38.53 228 ASP A C 1
ATOM 1790 O O . ASP A 1 228 ? -16.880 10.639 -10.761 1.00 38.53 228 ASP A O 1
ATOM 1794 N N . ARG A 1 229 ? -14.725 10.410 -11.406 1.00 38.25 229 ARG A N 1
ATOM 1795 C CA . ARG A 1 229 ? -14.021 11.559 -10.780 1.00 38.25 229 ARG A CA 1
ATOM 1796 C C . ARG A 1 229 ? -14.641 12.925 -11.176 1.00 38.25 229 ARG A C 1
ATOM 1798 O O . ARG A 1 229 ? -15.253 12.959 -12.239 1.00 38.25 229 ARG A O 1
ATOM 1805 N N . PRO A 1 230 ? -14.396 14.066 -10.469 1.00 38.16 230 PRO A N 1
ATOM 1806 C CA . PRO A 1 230 ? -13.085 14.454 -9.907 1.00 38.16 230 PRO A CA 1
ATOM 1807 C C . PRO A 1 230 ? -13.074 15.257 -8.585 1.00 38.16 230 PRO A C 1
ATOM 1809 O O . PRO A 1 230 ? -13.974 16.033 -8.289 1.00 38.16 230 PRO A O 1
ATOM 1812 N N . VAL A 1 231 ? -11.970 15.161 -7.830 1.00 40.84 231 VAL A N 1
ATOM 1813 C CA . VAL A 1 231 ? -11.627 16.147 -6.789 1.00 40.84 231 VAL A CA 1
ATOM 1814 C C . VAL A 1 231 ? -10.318 16.841 -7.161 1.00 40.84 231 VAL A C 1
ATOM 1816 O O . VAL A 1 231 ? -9.357 16.225 -7.626 1.00 40.84 231 VAL A O 1
ATOM 1819 N N . ILE A 1 232 ? -10.387 18.156 -7.020 1.00 41.56 232 ILE A N 1
ATOM 1820 C CA . ILE A 1 232 ? -9.493 19.224 -7.450 1.00 41.56 232 ILE A CA 1
ATOM 1821 C C . ILE A 1 232 ? -8.121 19.140 -6.761 1.00 41.56 232 ILE A C 1
ATOM 1823 O O . ILE A 1 232 ? -7.993 18.708 -5.619 1.00 41.56 232 ILE A O 1
ATOM 1827 N N . LYS A 1 233 ? -7.085 19.551 -7.501 1.00 38.41 233 LYS A N 1
ATOM 1828 C CA . LYS A 1 233 ? -5.696 19.683 -7.046 1.00 38.41 233 LYS A CA 1
ATOM 1829 C C . LYS A 1 233 ? -5.559 20.926 -6.161 1.00 38.41 233 LYS A C 1
ATOM 1831 O O . LYS A 1 233 ? -5.708 22.029 -6.678 1.00 38.41 233 LYS A O 1
ATOM 1836 N N . GLU A 1 234 ? -5.148 20.768 -4.907 1.00 43.03 234 GLU A N 1
ATOM 1837 C CA . GLU A 1 234 ? -4.565 21.868 -4.132 1.00 43.03 234 GLU A CA 1
ATOM 1838 C C . GLU A 1 234 ? -3.056 21.656 -3.980 1.00 43.03 234 GLU A C 1
ATOM 1840 O O . GLU A 1 234 ? -2.575 20.646 -3.468 1.00 43.03 234 GLU A O 1
ATOM 1845 N N . LYS A 1 235 ? -2.305 22.618 -4.525 1.00 41.06 235 LYS A N 1
ATOM 1846 C CA . LYS A 1 235 ? -0.863 22.792 -4.348 1.00 41.06 235 LYS A CA 1
ATOM 1847 C C . LYS A 1 235 ? -0.595 23.164 -2.890 1.00 41.06 235 LYS A C 1
ATOM 1849 O O . LYS A 1 235 ? -1.034 24.224 -2.460 1.00 41.06 235 LYS A O 1
ATOM 1854 N N . ILE A 1 236 ? 0.224 22.386 -2.190 1.00 40.19 236 ILE A N 1
ATOM 1855 C CA . ILE A 1 236 ? 0.928 22.859 -0.995 1.00 40.19 236 ILE A CA 1
ATOM 1856 C C . ILE A 1 236 ? 2.419 22.858 -1.328 1.00 40.19 236 ILE A C 1
ATOM 1858 O O . ILE A 1 236 ? 2.994 21.831 -1.682 1.00 40.19 236 ILE A O 1
ATOM 1862 N N . VAL A 1 237 ? 3.018 24.047 -1.290 1.00 36.31 237 VAL A N 1
ATOM 1863 C CA . VAL A 1 237 ? 4.461 24.269 -1.407 1.00 36.31 237 VAL A CA 1
ATOM 1864 C C . VAL A 1 237 ? 5.024 24.219 0.011 1.00 36.31 237 VAL A C 1
ATOM 1866 O O . VAL A 1 237 ? 4.830 25.161 0.775 1.00 36.31 237 VAL A O 1
ATOM 1869 N N . GLU A 1 238 ? 5.710 23.138 0.378 1.00 43.81 238 GLU A N 1
ATOM 1870 C CA . GLU A 1 238 ? 6.466 23.083 1.632 1.00 43.81 238 GLU A CA 1
ATOM 1871 C C . GLU A 1 238 ? 7.888 23.617 1.414 1.00 43.81 238 GLU A C 1
ATOM 1873 O O . GLU A 1 238 ? 8.687 23.073 0.650 1.00 43.81 238 GLU A O 1
ATOM 1878 N N . LYS A 1 239 ? 8.192 24.726 2.093 1.00 39.59 239 LYS A N 1
ATOM 1879 C CA . LYS A 1 239 ? 9.537 25.288 2.248 1.00 39.59 239 LYS A CA 1
ATOM 1880 C C . LYS A 1 239 ? 10.356 24.344 3.135 1.00 39.59 239 LYS A C 1
ATOM 1882 O O . LYS A 1 239 ? 10.094 24.241 4.330 1.00 39.59 239 LYS A O 1
ATOM 1887 N N . ILE A 1 240 ? 11.366 23.695 2.565 1.00 44.19 240 ILE A N 1
ATOM 1888 C CA . ILE A 1 240 ? 12.352 22.912 3.316 1.00 44.19 240 ILE A CA 1
ATOM 1889 C C . ILE A 1 240 ? 13.436 23.875 3.822 1.00 44.19 240 ILE A C 1
ATOM 1891 O O . ILE A 1 240 ? 14.135 24.496 3.024 1.00 44.19 240 ILE A O 1
ATOM 1895 N N . VAL A 1 241 ? 13.576 24.006 5.144 1.00 38.12 241 VAL A N 1
ATOM 1896 C CA . VAL A 1 241 ? 14.728 24.646 5.800 1.00 38.12 241 VAL A CA 1
ATOM 1897 C C . VAL A 1 241 ? 15.590 23.530 6.384 1.00 38.12 241 VAL A C 1
ATOM 1899 O O . VAL A 1 241 ? 15.160 22.827 7.298 1.00 38.12 241 VAL A O 1
ATOM 1902 N N . TYR A 1 242 ? 16.792 23.341 5.842 1.00 41.78 242 TYR A N 1
ATOM 1903 C CA . TYR A 1 242 ? 17.777 22.409 6.390 1.00 41.78 242 TYR A CA 1
ATOM 1904 C C . TYR A 1 242 ? 18.424 23.033 7.632 1.00 41.78 242 TYR A C 1
ATOM 1906 O O . TYR A 1 242 ? 18.917 24.155 7.572 1.00 41.78 242 TYR A O 1
ATOM 1914 N N . LYS A 1 243 ? 18.417 22.314 8.761 1.00 42.03 243 LYS A N 1
ATOM 1915 C CA . LYS A 1 243 ? 19.294 22.615 9.899 1.00 42.03 243 LYS A CA 1
ATOM 1916 C C . LYS A 1 243 ? 20.623 21.893 9.693 1.00 42.03 243 LYS A C 1
ATOM 1918 O O . LYS A 1 243 ? 20.640 20.681 9.477 1.00 42.03 243 LYS A O 1
ATOM 1923 N N . ASP A 1 244 ? 21.698 22.665 9.759 1.00 44.25 244 ASP A N 1
ATOM 1924 C CA . ASP A 1 244 ? 23.082 22.242 9.591 1.00 44.25 244 ASP A CA 1
ATOM 1925 C C . ASP A 1 244 ? 23.478 21.098 10.540 1.00 44.25 244 ASP A C 1
ATOM 1927 O O . ASP A 1 244 ? 23.175 21.108 11.736 1.00 44.25 244 ASP A O 1
ATOM 1931 N N . ARG A 1 245 ? 24.177 20.098 9.987 1.00 45.31 245 ARG A N 1
ATOM 1932 C CA . ARG A 1 245 ? 24.866 19.042 10.743 1.00 45.31 245 ARG A CA 1
ATOM 1933 C C . ARG A 1 245 ? 26.145 19.610 11.374 1.00 45.31 245 ARG A C 1
ATOM 1935 O O . ARG A 1 245 ? 26.894 20.283 10.668 1.00 45.31 245 ARG A O 1
ATOM 1942 N N . PRO A 1 246 ? 26.467 19.289 12.637 1.00 45.88 246 PRO A N 1
ATOM 1943 C CA . PRO A 1 246 ? 27.768 19.619 13.207 1.00 45.88 246 PRO A CA 1
ATOM 1944 C C . PRO A 1 246 ? 28.867 18.724 12.610 1.00 45.88 246 PRO A C 1
ATOM 1946 O O . PRO A 1 246 ? 28.690 17.517 12.453 1.00 45.88 246 PRO A O 1
ATOM 1949 N N . VAL A 1 247 ? 29.999 19.341 12.266 1.00 45.69 247 VAL A N 1
ATOM 1950 C CA . VAL A 1 247 ? 31.198 18.700 11.708 1.00 45.69 247 VAL A CA 1
ATOM 1951 C C . VAL A 1 247 ? 32.047 18.130 12.849 1.00 45.69 247 VAL A C 1
ATOM 1953 O O . VAL A 1 247 ? 32.502 18.881 13.712 1.00 45.69 247 VAL A O 1
ATOM 1956 N N . GLU A 1 248 ? 32.293 16.818 12.852 1.00 44.41 248 GLU A N 1
ATOM 1957 C CA . GLU A 1 248 ? 33.284 16.191 13.734 1.00 44.41 248 GLU A CA 1
ATOM 1958 C C . GLU A 1 248 ? 34.704 16.511 13.243 1.00 44.41 248 GLU A C 1
ATOM 1960 O O . GLU A 1 248 ? 35.073 16.233 12.101 1.00 44.41 248 GLU A O 1
ATOM 1965 N N . LYS A 1 249 ? 35.514 17.119 14.117 1.00 44.56 249 LYS A N 1
ATOM 1966 C CA . LYS A 1 249 ? 36.943 17.350 13.886 1.00 44.56 249 LYS A CA 1
ATOM 1967 C C . LYS A 1 249 ? 37.704 16.046 14.118 1.00 44.56 249 LYS A C 1
ATOM 1969 O O . LYS A 1 249 ? 37.791 15.577 15.250 1.00 44.56 249 LYS A O 1
ATOM 1974 N N . VAL A 1 250 ? 38.304 15.501 13.064 1.00 46.59 250 VAL A N 1
ATOM 1975 C CA . VAL A 1 250 ? 39.300 14.429 13.171 1.00 46.59 250 VAL A CA 1
ATOM 1976 C C . VAL A 1 250 ? 40.618 15.048 13.638 1.00 46.59 250 VAL A C 1
ATOM 1978 O O . VAL A 1 250 ? 41.223 15.849 12.930 1.00 46.59 250 VAL A O 1
ATOM 1981 N N . VAL A 1 251 ? 41.045 14.696 14.850 1.00 44.78 251 VAL A N 1
ATOM 1982 C CA . VAL A 1 251 ? 42.389 14.982 15.366 1.00 44.78 251 VAL A CA 1
ATOM 1983 C C . VAL A 1 251 ? 43.294 13.837 14.917 1.00 44.78 251 VAL A C 1
ATOM 1985 O O . VAL A 1 251 ? 43.099 12.700 15.340 1.00 44.78 251 VAL A O 1
ATOM 1988 N N . ILE A 1 252 ? 44.258 14.128 14.046 1.00 46.50 252 ILE A N 1
ATOM 1989 C CA . ILE A 1 252 ? 45.318 13.183 13.675 1.00 46.50 252 ILE A CA 1
ATOM 1990 C C . ILE A 1 252 ? 46.433 13.324 14.721 1.00 46.50 252 ILE A C 1
ATOM 1992 O O . ILE A 1 252 ? 46.872 14.441 14.995 1.00 46.50 252 ILE A O 1
ATOM 1996 N N . LYS A 1 253 ? 46.819 12.202 15.337 1.00 45.75 253 LYS A N 1
ATOM 1997 C CA . LYS A 1 253 ? 48.019 12.063 16.175 1.00 45.75 253 LYS A CA 1
ATOM 1998 C C . LYS A 1 253 ? 49.212 11.678 15.316 1.00 45.75 253 LYS A C 1
ATOM 2000 O O . LYS A 1 253 ? 48.991 10.902 14.361 1.00 45.75 253 LYS A O 1
#

Radius of gyration: 63.86 Å; chains: 1; bounding box: 132×48×181 Å